Protein AF-A0A8H4A3T3-F1 (afdb_monomer)

pLDDT: mean 70.3, std 16.7, range [33.25, 95.62]

Foldseek 3Di:
DDDPCPVVVVVVVVVVVVVCPVVVVVVVVVVVVVVVVVVVVVPPDDQPLPQDADDPPDQKFAWAQWKWFADDPPDDDPDDDDDDDDDDDDPPCGDMDGRDDDIFGWLFEEEEDEDPPLCSVVRLCVSVSNIRTPDGHGHAPDPPPPVDDDDDDDPARDAAEDPDPPPDPCPLVCCVPPVQDDPRNNHGYYYYDHCCVNNVVRGPYYHYGDRD

Radius of gyration: 27.48 Å; Cα contacts (8 Å, |Δi|>4): 262; chains: 1; bounding box: 91×46×62 Å

Organism: Gigaspora margarita (NCBI:txid4874)

Nearest PDB structures (foldseek):
  9c12-assembly1_A  TM=5.622E-01  e=1.775E-06  Homo sapiens
  8sqm-assembly1_A  TM=5.779E-01  e=2.195E-05  Saccharomyces cerevisiae
  8wi2-assembly1_A  TM=5.276E-01  e=5.413E-05  Homo sapiens
  2pzf-assembly3_B  TM=5.886E-01  e=1.519E-04  Homo sapiens
  4k8o-assembly1_A-2  TM=5.351E-01  e=2.321E-02  Rattus norvegicus

InterPro domains:
  IPR027417 P-loop containing nucleoside triphosphate hydrolase [G3DSA:3.40.50.300] (76-212)
  IPR027417 P-loop containing nucleoside triphosphate hydrolase [SSF52540] (8-212)
  IPR050173 ATP-binding cassette transporter C-like [PTHR24223] (8-164)

Sequence (212 aa):
MLLHLPHLHYFNNLHHALDEMPSMLVYVIQDHVAISRIEKFLKEPEIDRKCSIQNFNDPYIGFKSATFQWQDGEDSIDNSSVSIDLTMQTPLNKFTLKNLNVYFLVNELSIICGPTGSGKTSSLVALLGEMECLDGHVFLPRMTTEPSNKLGVAPSDVANVAQTAVDSHTPKHIYEQYLVEDLMKDRTRALVTHHVGLCLRGAANVVVMKDG

Solvent-accessible surface area (backbone atoms only — not comparable to full-atom values): 13030 Å² total; per-residue (Å²): 144,89,86,78,58,68,66,57,51,53,48,52,52,50,49,52,51,59,67,44,47,65,57,50,52,52,50,52,54,52,50,50,55,52,49,53,51,50,52,53,60,69,66,48,81,74,83,76,83,69,49,48,86,62,68,102,78,60,74,48,35,40,31,46,54,21,22,34,31,63,72,76,78,88,80,78,83,77,92,79,78,92,76,91,75,97,64,90,85,72,76,83,82,69,68,53,38,56,62,39,71,45,80,33,53,63,42,30,37,23,36,41,36,61,62,92,86,16,40,67,68,56,56,51,37,42,73,74,62,73,31,46,65,81,42,54,38,35,34,64,76,68,84,74,82,69,92,70,91,72,77,100,62,88,78,57,60,61,71,46,71,42,78,61,89,62,94,53,99,60,50,65,61,50,44,48,64,55,65,62,29,89,86,39,54,69,23,20,31,44,37,42,46,91,64,51,83,75,53,55,83,72,38,81,43,78,46,76,41,71,73,64

Structure (mmCIF, N/CA/C/O backbone):
data_AF-A0A8H4A3T3-F1
#
_entry.id   AF-A0A8H4A3T3-F1
#
loop_
_atom_site.group_PDB
_atom_site.id
_atom_site.type_symbol
_atom_site.label_atom_id
_atom_site.label_alt_id
_atom_site.label_comp_id
_atom_site.label_asym_id
_atom_site.label_entity_id
_atom_site.label_seq_id
_atom_site.pdbx_PDB_ins_code
_atom_site.Cartn_x
_atom_site.Cartn_y
_atom_site.Cartn_z
_atom_site.occupancy
_atom_site.B_iso_or_equiv
_atom_site.auth_seq_id
_atom_site.auth_comp_id
_atom_site.auth_asym_id
_atom_site.auth_atom_id
_atom_site.pdbx_PDB_model_num
ATOM 1 N N . MET A 1 1 ? 76.000 14.643 -14.805 1.00 47.91 1 MET A N 1
ATOM 2 C CA . MET A 1 1 ? 75.016 13.580 -15.102 1.00 47.91 1 MET A CA 1
ATOM 3 C C . MET A 1 1 ? 73.789 13.822 -14.226 1.00 47.91 1 MET A C 1
ATOM 5 O O . MET A 1 1 ? 73.765 13.254 -13.154 1.00 47.91 1 MET A O 1
ATOM 9 N N . LEU A 1 2 ? 72.879 14.743 -14.598 1.00 50.81 2 LEU A N 1
ATOM 10 C CA . LEU A 1 2 ? 71.535 14.954 -13.995 1.00 50.81 2 LEU A CA 1
ATOM 11 C C . LEU A 1 2 ? 70.888 16.255 -14.539 1.00 50.81 2 LEU A C 1
ATOM 13 O O . LEU A 1 2 ? 70.671 17.195 -13.790 1.00 50.81 2 LEU A O 1
ATOM 17 N N . LEU A 1 3 ? 70.626 16.374 -15.850 1.00 52.88 3 LEU A N 1
ATOM 18 C CA . LEU A 1 3 ? 69.955 17.578 -16.396 1.00 52.88 3 LEU A CA 1
ATOM 19 C C . LEU A 1 3 ? 69.022 17.318 -17.603 1.00 52.88 3 LEU A C 1
ATOM 21 O O . LEU A 1 3 ? 68.709 18.245 -18.342 1.00 52.88 3 LEU A O 1
ATOM 25 N N . HIS A 1 4 ? 68.549 16.083 -17.829 1.00 57.22 4 HIS A N 1
ATOM 26 C CA . HIS A 1 4 ? 67.753 15.779 -19.037 1.00 57.22 4 HIS A CA 1
ATOM 27 C C . HIS A 1 4 ? 66.491 14.924 -18.837 1.00 57.22 4 HIS A C 1
ATOM 29 O O . HIS A 1 4 ? 66.005 14.312 -19.780 1.00 57.22 4 HIS A O 1
ATOM 35 N N . LEU A 1 5 ? 65.929 14.890 -17.626 1.00 66.44 5 LEU A N 1
ATOM 36 C CA . LEU A 1 5 ? 64.704 14.131 -17.335 1.0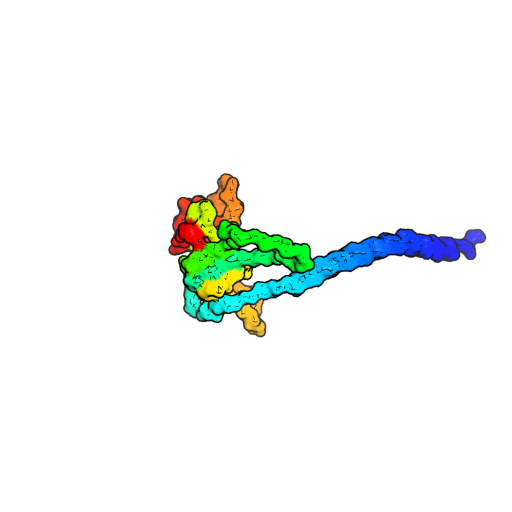0 66.44 5 LEU A CA 1
ATOM 37 C C . LEU A 1 5 ? 63.385 14.922 -17.176 1.00 66.44 5 LEU A C 1
ATOM 39 O O . LEU A 1 5 ? 62.356 14.253 -17.098 1.00 66.44 5 LEU A O 1
ATOM 43 N N . PRO A 1 6 ? 63.311 16.275 -17.166 1.00 69.44 6 PRO A N 1
ATOM 44 C CA . PRO A 1 6 ? 62.003 16.927 -17.073 1.00 69.44 6 PRO A CA 1
ATOM 45 C C . PRO A 1 6 ? 61.185 16.706 -18.353 1.00 69.44 6 PRO A C 1
ATOM 47 O O . PRO A 1 6 ? 60.000 16.409 -18.275 1.00 69.44 6 PRO A O 1
ATOM 50 N N . HIS A 1 7 ? 61.820 16.746 -19.530 1.00 74.06 7 HIS A N 1
ATOM 51 C CA . HIS A 1 7 ? 61.136 16.537 -20.812 1.00 74.06 7 HIS A CA 1
ATOM 52 C C . HIS A 1 7 ? 60.546 15.129 -20.955 1.00 74.06 7 HIS A C 1
ATOM 54 O O . HIS A 1 7 ? 59.437 14.993 -21.462 1.00 74.06 7 HIS A O 1
ATOM 60 N N . LEU A 1 8 ? 61.238 14.099 -20.453 1.00 75.88 8 LEU A N 1
ATOM 61 C CA . LEU A 1 8 ? 60.720 12.729 -20.444 1.00 75.88 8 LEU A CA 1
ATOM 62 C C . LEU A 1 8 ? 59.508 12.594 -19.509 1.00 75.88 8 LEU A C 1
ATOM 64 O O . LEU A 1 8 ? 58.549 11.915 -19.849 1.00 75.88 8 LEU A O 1
ATOM 68 N N . HIS A 1 9 ? 59.517 13.282 -18.364 1.00 80.75 9 HIS A N 1
ATOM 69 C CA . HIS A 1 9 ? 58.391 13.290 -17.431 1.00 80.75 9 HIS A CA 1
ATOM 70 C C . HIS A 1 9 ? 57.154 14.002 -18.009 1.00 80.75 9 HIS A C 1
ATOM 72 O O . HIS A 1 9 ? 56.056 13.460 -17.942 1.00 80.75 9 HIS A O 1
ATOM 78 N N . TYR A 1 10 ? 57.319 15.167 -18.651 1.00 83.69 10 TYR A N 1
ATOM 79 C CA . TYR A 1 10 ? 56.216 15.843 -19.353 1.00 83.69 10 TYR A CA 1
ATOM 80 C C . TYR A 1 10 ? 55.671 15.011 -20.517 1.00 83.69 10 TYR A C 1
ATOM 82 O O . TYR A 1 10 ? 54.460 14.954 -20.711 1.00 83.69 10 TYR A O 1
ATOM 90 N N . PHE A 1 11 ? 56.553 14.342 -21.264 1.00 84.62 11 PHE A N 1
ATOM 91 C CA . PHE A 1 11 ? 56.147 13.443 -22.339 1.00 84.62 11 PHE A CA 1
ATOM 92 C C . PHE A 1 11 ? 55.351 12.250 -21.805 1.00 84.62 11 PHE A C 1
ATOM 94 O O . PHE A 1 11 ? 54.313 11.918 -22.362 1.00 84.62 11 PHE A O 1
ATOM 101 N N . ASN A 1 12 ? 55.775 11.659 -20.688 1.00 83.38 12 ASN A N 1
ATOM 102 C CA . ASN A 1 12 ? 55.062 10.545 -20.070 1.00 83.38 12 ASN A CA 1
ATOM 103 C C . ASN A 1 12 ? 53.710 10.972 -19.469 1.00 83.38 12 ASN A C 1
ATOM 105 O O . ASN A 1 12 ? 52.752 10.211 -19.522 1.00 83.38 12 ASN A O 1
ATOM 109 N N . ASN A 1 13 ? 53.597 12.207 -18.966 1.00 84.19 13 ASN A N 1
ATOM 110 C CA . ASN A 1 13 ? 52.321 12.770 -18.507 1.00 84.19 13 ASN A CA 1
ATOM 111 C C . ASN A 1 13 ? 51.371 13.068 -19.675 1.00 84.19 13 ASN A C 1
ATOM 113 O O . ASN A 1 13 ? 50.170 12.844 -19.553 1.00 84.19 13 ASN A O 1
ATOM 117 N N . LEU A 1 14 ? 51.891 13.539 -20.815 1.00 86.31 14 LEU A N 1
ATOM 118 C CA . LEU A 1 14 ? 51.100 13.687 -22.039 1.00 86.31 14 LEU A CA 1
ATOM 119 C C . LEU A 1 14 ? 50.678 12.328 -22.599 1.00 86.31 14 LEU A C 1
ATOM 121 O O . LEU A 1 14 ? 49.534 12.185 -23.005 1.00 86.31 14 LEU A O 1
ATOM 125 N N . HIS A 1 15 ? 51.561 11.330 -22.576 1.00 86.62 15 HIS A N 1
ATOM 126 C CA . HIS A 1 15 ? 51.233 9.963 -22.977 1.00 86.62 15 HIS A CA 1
ATOM 127 C C . HIS A 1 15 ? 50.124 9.383 -22.096 1.00 86.62 15 HIS A C 1
ATOM 129 O O . HIS A 1 15 ? 49.136 8.883 -22.612 1.00 86.62 15 HIS A O 1
ATOM 135 N N . HIS A 1 16 ? 50.227 9.544 -20.776 1.00 86.00 16 HIS A N 1
ATOM 136 C CA . HIS A 1 16 ? 49.179 9.136 -19.844 1.00 86.00 16 HIS A CA 1
ATOM 137 C C . HIS A 1 16 ? 47.867 9.896 -20.083 1.00 86.00 16 HIS A C 1
ATOM 139 O O . HIS A 1 16 ? 46.791 9.312 -20.019 1.00 86.00 16 HIS A O 1
ATOM 145 N N . ALA A 1 17 ? 47.923 11.201 -20.362 1.00 83.44 17 ALA A N 1
ATOM 146 C CA . ALA A 1 17 ? 46.725 11.965 -20.698 1.00 83.44 17 ALA A CA 1
ATOM 147 C C . ALA A 1 17 ? 46.076 11.450 -21.992 1.00 83.44 17 ALA A C 1
ATOM 149 O O . ALA A 1 17 ? 44.856 11.347 -22.046 1.00 83.44 17 ALA A O 1
ATOM 150 N N . LEU A 1 18 ? 46.879 11.093 -23.000 1.00 87.31 18 LEU A N 1
ATOM 151 C CA . LEU A 1 18 ? 46.420 10.533 -24.273 1.00 87.31 18 LEU A CA 1
ATOM 152 C C . LEU A 1 18 ? 45.855 9.114 -24.127 1.00 87.31 18 LEU A C 1
ATOM 154 O O . LEU A 1 18 ? 44.860 8.812 -24.780 1.00 87.31 18 LEU A O 1
ATOM 158 N N . ASP A 1 19 ? 46.425 8.286 -23.252 1.00 88.81 19 ASP A N 1
ATOM 159 C CA . ASP A 1 19 ? 45.919 6.940 -22.949 1.00 88.81 19 ASP A CA 1
ATOM 160 C C . ASP A 1 19 ? 44.580 6.977 -22.193 1.00 88.81 19 ASP A C 1
ATOM 162 O O . ASP A 1 19 ? 43.734 6.104 -22.383 1.00 88.81 19 ASP A O 1
ATOM 166 N N . GLU A 1 20 ? 44.352 8.011 -21.378 1.00 87.62 20 GLU A N 1
ATOM 167 C CA . GLU A 1 20 ? 43.095 8.222 -20.648 1.00 87.62 20 GLU A CA 1
ATOM 168 C C . GLU A 1 20 ? 42.020 8.947 -21.480 1.00 87.62 20 GLU A C 1
ATOM 170 O O . GLU A 1 20 ? 40.840 8.926 -21.135 1.00 87.62 20 GLU A O 1
ATOM 175 N N . MET A 1 21 ? 42.358 9.581 -22.609 1.00 89.69 21 MET A N 1
ATOM 176 C CA . MET A 1 21 ? 41.332 10.254 -23.425 1.00 89.69 21 MET A CA 1
ATOM 177 C C . MET A 1 21 ? 40.256 9.293 -23.967 1.00 89.69 21 MET A C 1
ATOM 179 O O . MET A 1 21 ? 39.071 9.637 -23.905 1.00 89.69 21 MET A O 1
ATOM 183 N N . PRO A 1 22 ? 40.598 8.090 -24.475 1.00 91.75 22 PRO A N 1
ATOM 184 C CA . PRO A 1 22 ? 39.599 7.107 -24.881 1.00 91.75 22 PRO A CA 1
ATOM 185 C C . PRO A 1 22 ? 38.697 6.657 -23.728 1.00 91.75 22 PRO A C 1
ATOM 187 O O . PRO A 1 22 ? 37.500 6.469 -23.944 1.00 91.75 22 PRO A O 1
ATOM 190 N N . SER A 1 23 ? 39.240 6.515 -22.511 1.00 89.31 23 SER A N 1
ATOM 191 C CA . SER A 1 23 ? 38.460 6.112 -21.333 1.00 89.31 23 SER A CA 1
ATOM 192 C C . SER A 1 23 ? 37.438 7.197 -20.969 1.00 89.31 23 SER A C 1
ATOM 194 O O . SER A 1 23 ? 36.254 6.899 -20.805 1.00 89.31 23 SER A O 1
ATOM 196 N N . MET A 1 24 ? 37.849 8.471 -20.981 1.00 91.69 24 MET A N 1
ATOM 197 C CA . MET A 1 24 ? 36.956 9.618 -20.778 1.00 91.69 24 MET A CA 1
ATOM 198 C C . MET A 1 24 ? 35.836 9.687 -21.818 1.00 91.69 24 MET A C 1
ATOM 200 O O . MET A 1 24 ? 34.693 9.962 -21.461 1.00 91.69 24 MET A O 1
ATOM 204 N N . LEU A 1 25 ? 36.127 9.409 -23.092 1.00 92.31 25 LEU A N 1
ATOM 205 C CA . LEU A 1 25 ? 35.104 9.417 -24.142 1.00 92.31 25 LEU A CA 1
ATOM 206 C C . LEU A 1 25 ? 34.016 8.364 -23.886 1.00 92.31 25 LEU A C 1
ATOM 208 O O . LEU A 1 25 ? 32.831 8.641 -24.074 1.00 92.31 25 LEU A O 1
ATOM 212 N N . VAL A 1 26 ? 34.405 7.171 -23.429 1.00 93.62 26 VAL A N 1
ATOM 213 C CA . VAL A 1 26 ? 33.454 6.114 -23.059 1.00 93.62 26 VAL A CA 1
ATOM 214 C C . VAL A 1 26 ? 32.596 6.551 -21.874 1.00 93.62 26 VAL A C 1
ATOM 216 O O . VAL A 1 26 ? 31.378 6.376 -21.927 1.00 93.62 26 VAL A O 1
ATOM 219 N N . TYR A 1 27 ? 33.194 7.167 -20.850 1.00 93.75 27 TYR A N 1
ATOM 220 C CA . TYR A 1 27 ? 32.442 7.693 -19.708 1.00 93.75 27 TYR A CA 1
ATOM 221 C C . TYR A 1 27 ? 31.443 8.773 -20.124 1.00 93.75 27 TYR A C 1
ATOM 223 O O . TYR A 1 27 ? 30.291 8.707 -19.721 1.00 93.75 27 TYR A O 1
ATOM 231 N N . VAL A 1 28 ? 31.815 9.690 -21.022 1.00 95.62 28 VAL A N 1
ATOM 232 C CA . VAL A 1 28 ? 30.890 10.717 -21.533 1.00 95.62 28 VAL A CA 1
ATOM 233 C C . VAL A 1 28 ? 29.694 10.097 -22.264 1.00 95.62 28 VAL A C 1
ATOM 235 O O . VAL A 1 28 ? 28.564 10.549 -22.087 1.00 95.62 28 VAL A O 1
ATOM 238 N N . ILE A 1 29 ? 29.906 9.048 -23.065 1.00 94.50 29 ILE A N 1
ATOM 239 C CA . ILE A 1 29 ? 28.809 8.342 -23.747 1.00 94.50 29 ILE A CA 1
ATOM 240 C C . ILE A 1 29 ? 27.903 7.636 -22.728 1.00 94.50 29 ILE A C 1
ATOM 242 O O . ILE A 1 29 ? 26.678 7.692 -22.849 1.00 94.50 29 ILE A O 1
ATOM 246 N N . GLN A 1 30 ? 28.487 6.977 -21.725 1.00 92.44 30 GLN A N 1
ATOM 247 C CA . GLN A 1 30 ? 27.730 6.294 -20.673 1.00 92.44 30 GLN A CA 1
ATOM 248 C C . GLN A 1 30 ? 26.915 7.277 -19.829 1.00 92.44 30 GLN A C 1
ATOM 250 O O . GLN A 1 30 ? 25.722 7.050 -19.617 1.00 92.44 30 GLN A O 1
ATOM 255 N N . ASP A 1 31 ? 27.523 8.390 -19.426 1.00 95.38 31 ASP A N 1
ATOM 256 C CA . ASP A 1 31 ? 26.875 9.453 -18.663 1.00 95.38 31 ASP A CA 1
ATOM 257 C C . ASP A 1 31 ? 25.755 10.101 -19.472 1.00 95.38 31 ASP A C 1
ATOM 259 O O . ASP A 1 31 ? 24.669 10.325 -18.944 1.00 95.38 31 ASP A O 1
ATOM 263 N N . HIS A 1 32 ? 25.958 10.321 -20.774 1.00 95.38 32 HIS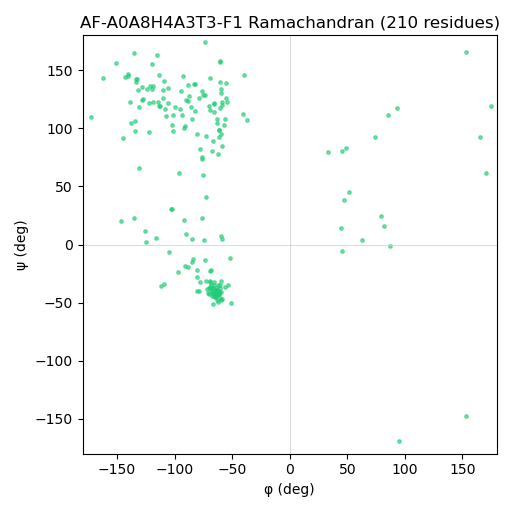 A N 1
ATOM 264 C CA . HIS A 1 32 ? 24.904 10.821 -21.652 1.00 95.38 32 HIS A CA 1
ATOM 265 C C . HIS A 1 32 ? 23.686 9.885 -21.658 1.00 95.38 32 HIS A C 1
ATOM 267 O O . HIS A 1 32 ? 22.557 10.340 -21.485 1.00 95.38 32 HIS A O 1
ATOM 273 N N . VAL A 1 33 ? 23.891 8.570 -21.801 1.00 94.31 33 VAL A N 1
ATOM 274 C CA . VAL A 1 33 ? 22.793 7.586 -21.763 1.00 94.31 33 VAL A CA 1
ATOM 275 C C . VAL A 1 33 ? 22.118 7.551 -20.389 1.00 94.31 33 VAL A C 1
ATOM 277 O O . VAL A 1 33 ? 20.893 7.432 -20.313 1.00 94.31 33 VAL A O 1
ATOM 280 N N . ALA A 1 34 ? 22.885 7.663 -19.303 1.00 94.38 34 ALA A N 1
ATOM 281 C CA . ALA A 1 34 ? 22.343 7.711 -17.949 1.00 94.38 34 ALA A CA 1
ATOM 282 C C . ALA A 1 34 ? 21.484 8.967 -17.727 1.00 94.38 34 ALA A C 1
ATOM 284 O O . ALA A 1 34 ? 20.359 8.858 -17.236 1.00 94.38 34 ALA A O 1
ATOM 285 N N . ILE A 1 35 ? 21.961 10.135 -18.164 1.00 95.00 35 ILE A N 1
ATOM 286 C CA . ILE A 1 35 ? 21.225 11.403 -18.090 1.00 95.00 35 ILE A CA 1
ATOM 287 C C . ILE A 1 35 ? 19.946 11.330 -18.927 1.00 95.00 35 ILE A C 1
ATOM 289 O O . ILE A 1 35 ? 18.896 11.722 -18.430 1.00 95.00 35 ILE A O 1
ATOM 293 N N . SER A 1 36 ? 19.980 10.755 -20.135 1.00 92.69 36 SER A N 1
ATOM 294 C CA . SER A 1 36 ? 18.766 10.572 -20.947 1.00 92.69 36 SER A CA 1
ATOM 295 C C . SER A 1 36 ? 17.716 9.690 -20.261 1.00 92.69 36 SER A C 1
ATOM 297 O O . SER A 1 36 ? 16.519 9.927 -20.405 1.00 92.69 36 SER A O 1
ATOM 299 N N . ARG A 1 37 ? 18.134 8.674 -19.494 1.00 91.62 37 ARG A N 1
ATOM 300 C CA . ARG A 1 37 ? 17.203 7.833 -18.718 1.00 91.62 37 ARG A CA 1
ATOM 301 C C . ARG A 1 37 ? 16.587 8.597 -17.551 1.00 91.62 37 ARG A C 1
ATOM 303 O O . ARG A 1 37 ? 15.388 8.480 -17.328 1.00 91.62 37 ARG A O 1
ATOM 310 N N . ILE A 1 38 ? 17.392 9.384 -16.838 1.00 91.00 38 ILE A N 1
ATOM 311 C CA . ILE A 1 38 ? 16.915 10.234 -15.740 1.00 91.00 38 ILE A CA 1
ATOM 312 C C . ILE A 1 38 ? 15.969 11.312 -16.278 1.00 91.00 38 ILE A C 1
ATOM 314 O O . ILE A 1 38 ? 14.929 11.557 -15.682 1.00 91.00 38 ILE A O 1
ATOM 318 N N . GLU A 1 39 ? 16.285 11.918 -17.423 1.00 92.38 39 GLU A N 1
ATOM 319 C CA . GLU A 1 39 ? 15.417 12.884 -18.095 1.00 92.38 39 GLU A CA 1
ATOM 320 C C . GLU A 1 39 ? 14.082 12.250 -18.496 1.00 92.38 39 GLU A C 1
ATOM 322 O O . GLU A 1 39 ? 13.038 12.864 -18.295 1.00 92.38 39 GLU A O 1
ATOM 327 N N . LYS A 1 40 ? 14.099 11.019 -19.024 1.00 88.12 40 LYS A N 1
ATOM 328 C CA . LYS A 1 40 ? 12.871 10.274 -19.323 1.00 88.12 40 LYS A CA 1
ATOM 329 C C . LYS A 1 40 ? 12.032 10.066 -18.059 1.00 88.12 40 LYS A C 1
ATOM 331 O O . LYS A 1 40 ? 10.853 10.386 -18.090 1.00 88.12 40 LYS A O 1
ATOM 336 N N . PHE A 1 41 ? 12.648 9.619 -16.965 1.00 82.38 41 PHE A N 1
ATOM 337 C CA . PHE A 1 41 ? 11.972 9.410 -15.680 1.00 82.38 41 PHE A CA 1
ATOM 338 C C . PHE A 1 41 ? 11.409 10.712 -15.089 1.00 82.38 41 PHE A C 1
ATOM 340 O O . PHE A 1 41 ? 10.288 10.743 -14.609 1.00 82.38 41 PHE A O 1
ATOM 347 N N . LEU A 1 42 ? 12.152 11.820 -15.166 1.00 84.81 42 LEU A N 1
ATOM 348 C CA . LEU A 1 42 ? 11.687 13.131 -14.691 1.00 84.81 42 LEU A CA 1
ATOM 349 C C . LEU A 1 42 ? 10.566 13.727 -15.554 1.00 84.81 42 LEU A C 1
ATOM 351 O O . LEU A 1 42 ? 9.844 14.602 -15.086 1.00 84.81 42 LEU A O 1
ATOM 355 N N . LYS A 1 43 ? 10.451 13.303 -16.818 1.00 81.25 43 LYS A N 1
ATOM 356 C CA . LYS A 1 43 ? 9.360 13.694 -17.723 1.00 81.25 43 LYS A CA 1
ATOM 357 C C . LYS A 1 43 ? 8.109 12.837 -17.553 1.00 81.25 43 LYS A C 1
ATOM 359 O O . LYS A 1 43 ? 7.079 13.206 -18.115 1.00 81.25 43 LYS A O 1
ATOM 364 N N . GLU A 1 44 ? 8.187 11.716 -16.836 1.00 76.00 44 GLU A N 1
ATOM 365 C CA . GLU A 1 44 ? 6.995 10.941 -16.500 1.00 76.00 44 GLU A CA 1
ATOM 366 C C . GLU A 1 44 ? 6.044 11.820 -15.673 1.00 76.00 44 GLU A C 1
ATOM 368 O O . GLU A 1 44 ? 6.497 12.628 -14.854 1.00 76.00 44 GLU A O 1
ATOM 373 N N . PRO A 1 45 ? 4.725 11.733 -15.918 1.00 63.12 45 PRO A N 1
ATOM 374 C CA . PRO A 1 45 ? 3.761 12.555 -15.208 1.00 63.12 45 PRO A CA 1
ATOM 375 C C . PRO A 1 45 ? 3.868 12.296 -13.702 1.00 63.12 45 PRO A C 1
ATOM 377 O O . PRO A 1 45 ? 3.703 11.168 -13.238 1.00 63.12 45 PRO A O 1
ATOM 380 N N . GLU A 1 46 ? 4.130 13.347 -12.920 1.00 61.06 46 GLU A N 1
ATOM 381 C CA . GLU A 1 46 ? 4.065 13.243 -11.465 1.00 61.06 46 GLU A CA 1
ATOM 382 C C . GLU A 1 46 ? 2.648 12.820 -11.062 1.00 61.06 46 GLU A C 1
ATOM 384 O O . GLU A 1 46 ? 1.661 13.406 -11.510 1.00 61.06 46 GLU A O 1
ATOM 389 N N . ILE A 1 47 ? 2.552 11.798 -10.208 1.00 57.62 47 ILE A N 1
ATOM 390 C CA . ILE A 1 47 ? 1.278 11.285 -9.700 1.00 57.62 47 ILE A CA 1
ATOM 391 C C . ILE A 1 47 ? 0.530 12.441 -9.035 1.00 57.62 47 ILE A C 1
ATOM 393 O O . ILE A 1 47 ? 0.892 12.899 -7.944 1.00 57.62 47 ILE A O 1
ATOM 397 N N . ASP A 1 48 ? -0.525 12.908 -9.694 1.00 52.56 48 ASP A N 1
ATOM 398 C CA . ASP A 1 48 ? -1.365 13.976 -9.188 1.00 52.56 48 ASP A CA 1
ATOM 399 C C . ASP A 1 48 ? -2.190 13.387 -8.036 1.00 52.56 48 ASP A C 1
ATOM 401 O O . ASP A 1 48 ? -3.234 12.764 -8.222 1.00 52.56 48 ASP A O 1
ATOM 405 N N . ARG A 1 49 ? -1.686 13.520 -6.803 1.00 55.28 49 ARG A N 1
ATOM 406 C CA . ARG A 1 49 ? -2.303 12.986 -5.568 1.00 55.28 49 ARG A CA 1
ATOM 407 C C . ARG A 1 49 ? -3.554 13.785 -5.163 1.00 55.28 49 ARG A C 1
ATOM 409 O O . ARG A 1 49 ? -3.742 14.112 -3.991 1.00 55.28 49 ARG A O 1
ATOM 416 N N . LYS A 1 50 ? -4.374 14.157 -6.146 1.00 47.28 50 LYS A N 1
ATOM 417 C CA . LYS A 1 50 ? -5.512 15.076 -6.062 1.00 47.28 50 LYS A CA 1
ATOM 418 C C . LYS A 1 50 ? -6.810 14.424 -5.610 1.00 47.28 50 LYS A C 1
ATOM 420 O O . LYS A 1 50 ? -7.810 15.135 -5.544 1.00 47.28 50 LYS A O 1
ATOM 425 N N . CYS A 1 51 ? -6.822 13.139 -5.244 1.00 49.00 51 CYS A N 1
ATOM 426 C CA . CYS A 1 51 ? -7.970 12.563 -4.545 1.00 49.00 51 CYS A CA 1
ATOM 427 C C . CYS A 1 51 ? -8.091 13.170 -3.141 1.00 49.00 51 CYS A C 1
ATOM 429 O O . CYS A 1 51 ? -7.642 12.616 -2.147 1.00 49.00 51 CYS A O 1
ATOM 431 N N . SER A 1 52 ? -8.671 14.370 -3.130 1.00 50.62 52 SER A N 1
ATOM 432 C CA . SER A 1 52 ? -9.387 15.056 -2.069 1.00 50.62 52 SER A CA 1
ATOM 433 C C . SER A 1 52 ? -8.878 14.760 -0.667 1.00 50.62 52 SER A C 1
ATOM 435 O O . SER A 1 52 ? -9.507 14.027 0.089 1.00 50.62 52 SER A O 1
ATOM 437 N N . ILE A 1 53 ? -7.781 15.424 -0.310 1.00 53.84 53 ILE A N 1
ATOM 438 C CA . ILE A 1 53 ? -7.417 15.685 1.082 1.00 53.84 53 ILE A CA 1
ATOM 439 C C . ILE A 1 53 ? -8.552 16.538 1.664 1.00 53.84 53 ILE A C 1
ATOM 441 O O . ILE A 1 53 ? -8.562 17.759 1.506 1.00 53.84 53 ILE A O 1
ATOM 445 N N . GLN A 1 54 ? -9.557 15.913 2.270 1.00 55.62 54 GLN A N 1
ATOM 446 C CA . GLN A 1 54 ? -10.528 16.621 3.095 1.00 55.62 54 GLN A CA 1
ATOM 447 C C . GLN A 1 54 ? -10.579 16.014 4.495 1.00 55.62 54 GLN A C 1
ATOM 449 O O . GLN A 1 54 ? -10.670 14.803 4.667 1.00 55.62 54 GLN A O 1
ATOM 454 N N . ASN A 1 55 ? -10.554 16.944 5.452 1.00 48.91 55 ASN A N 1
ATOM 455 C CA . ASN A 1 55 ? -10.718 16.841 6.900 1.00 48.91 55 ASN A CA 1
ATOM 456 C C . ASN A 1 55 ? -9.541 16.255 7.693 1.00 48.91 55 ASN A C 1
ATOM 458 O O . ASN A 1 55 ? -9.489 15.081 8.030 1.00 48.91 55 ASN A O 1
ATOM 462 N N . PHE A 1 56 ? -8.681 17.170 8.152 1.00 52.50 56 PHE A N 1
ATOM 463 C CA . PHE A 1 56 ? -7.670 16.993 9.207 1.00 52.50 56 PHE A CA 1
ATOM 464 C C . PHE A 1 56 ? -8.231 16.577 10.587 1.00 52.50 56 PHE A C 1
ATOM 466 O O . PHE A 1 56 ? -7.497 16.594 11.568 1.00 52.50 56 PHE A O 1
ATOM 473 N N . ASN A 1 57 ? -9.526 16.262 10.696 1.00 54.53 57 ASN A N 1
ATOM 474 C CA . ASN A 1 57 ? -10.214 16.055 11.975 1.00 54.53 57 ASN A CA 1
ATOM 475 C C . ASN A 1 57 ? -10.918 14.699 12.094 1.00 54.53 57 ASN A C 1
ATOM 477 O O . ASN A 1 57 ? -11.572 14.441 13.104 1.00 54.53 57 ASN A O 1
ATOM 481 N N . ASP A 1 58 ? -10.800 13.843 11.081 1.00 60.06 58 ASP A N 1
ATOM 482 C CA . ASP A 1 58 ? -11.365 12.504 11.125 1.00 60.06 58 ASP A CA 1
ATOM 483 C C . ASP A 1 58 ? -10.343 11.530 11.747 1.00 60.06 58 ASP A C 1
ATOM 485 O O . ASP A 1 58 ? -9.225 11.415 11.245 1.00 60.06 58 ASP A O 1
ATOM 489 N N . PRO A 1 59 ? -10.684 10.805 12.834 1.00 71.12 59 PRO A N 1
ATOM 490 C CA . PRO A 1 59 ? -9.764 9.899 13.533 1.00 71.12 59 PRO A CA 1
ATOM 491 C C . PRO A 1 59 ? -9.553 8.567 12.786 1.00 71.12 59 PRO A C 1
ATOM 493 O O . PRO A 1 59 ? -9.223 7.547 13.397 1.00 71.12 59 PRO A O 1
ATOM 496 N N . TYR A 1 60 ? -9.794 8.548 11.474 1.00 74.25 60 TYR A N 1
ATOM 497 C CA . TYR A 1 60 ? -9.723 7.363 10.632 1.00 74.25 60 TYR A CA 1
ATOM 498 C C . TYR A 1 60 ? -8.946 7.636 9.341 1.00 74.25 60 TYR A C 1
ATOM 500 O 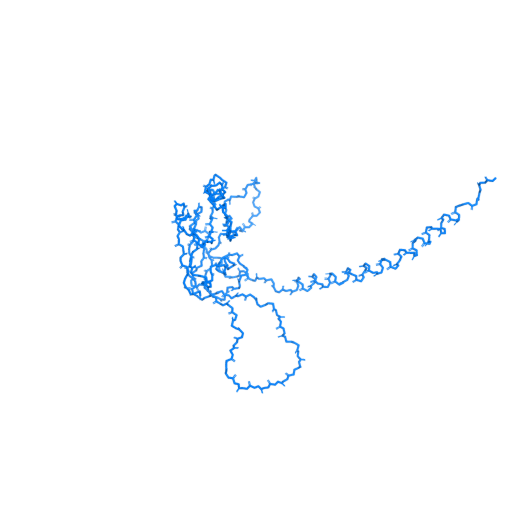O . TYR A 1 60 ? -9.059 8.693 8.728 1.00 74.25 60 TYR A O 1
ATOM 508 N N . ILE A 1 61 ? -8.170 6.640 8.919 1.00 80.44 61 ILE A N 1
ATOM 509 C CA . ILE A 1 61 ? -7.394 6.631 7.676 1.00 80.44 61 ILE A CA 1
ATOM 510 C C . ILE A 1 61 ? -8.050 5.635 6.717 1.00 80.44 61 ILE A C 1
ATOM 512 O O . ILE A 1 61 ? -8.472 4.570 7.153 1.00 80.44 61 ILE A O 1
ATOM 516 N N . GLY A 1 62 ? -8.140 5.916 5.421 1.00 81.69 62 GLY A N 1
ATOM 517 C CA . GLY A 1 62 ? -8.644 4.947 4.449 1.00 81.69 62 GLY A CA 1
ATOM 518 C C . GLY A 1 62 ? -9.280 5.575 3.219 1.00 81.69 62 GLY A C 1
ATOM 519 O O . GLY A 1 62 ? -8.862 6.635 2.768 1.00 81.69 62 GLY A O 1
ATOM 520 N N . PHE A 1 63 ? -10.287 4.916 2.656 1.00 85.56 63 PHE A N 1
ATOM 521 C CA . PHE A 1 63 ? -10.971 5.357 1.441 1.00 85.56 63 PHE A CA 1
ATOM 522 C C . PHE A 1 63 ? -12.477 5.119 1.544 1.00 85.56 63 PHE A C 1
ATOM 524 O O . PHE A 1 63 ? -12.915 4.122 2.119 1.00 85.56 63 PHE A O 1
ATOM 531 N N . LYS A 1 64 ? -13.267 6.025 0.960 1.00 85.12 64 LYS A N 1
ATOM 532 C CA . LYS A 1 64 ? -14.728 5.930 0.846 1.00 85.12 64 LYS A CA 1
ATOM 533 C C . LYS A 1 64 ? -15.132 5.998 -0.619 1.00 85.12 64 LYS A C 1
ATOM 535 O O . LYS A 1 64 ? -14.841 6.987 -1.293 1.00 85.12 64 LYS A O 1
ATOM 540 N N . SER A 1 65 ? -15.826 4.955 -1.067 1.00 85.19 65 SER A N 1
ATOM 541 C CA . SER A 1 65 ? -16.284 4.761 -2.444 1.00 85.19 65 SER A CA 1
ATOM 542 C C . SER A 1 65 ? -15.190 5.034 -3.476 1.00 85.19 65 SER A C 1
ATOM 544 O O . SER A 1 65 ? -15.458 5.615 -4.522 1.00 85.19 65 SER A O 1
ATOM 546 N N . ALA A 1 66 ? -13.952 4.636 -3.165 1.00 84.00 66 ALA A N 1
ATOM 547 C CA . ALA A 1 66 ? -12.806 4.943 -4.004 1.00 84.00 66 ALA A CA 1
ATOM 548 C C . ALA A 1 66 ? -12.588 3.878 -5.079 1.00 84.00 66 ALA A C 1
ATOM 550 O O . ALA A 1 66 ? -12.674 2.677 -4.812 1.00 84.00 66 ALA A O 1
ATOM 551 N N . THR A 1 67 ? -12.299 4.329 -6.293 1.00 86.50 67 THR A N 1
ATOM 552 C CA . THR A 1 67 ? -11.937 3.482 -7.425 1.00 86.50 67 THR A CA 1
ATOM 553 C C . THR A 1 67 ? -10.484 3.746 -7.778 1.00 86.50 67 THR A C 1
ATOM 555 O O . THR A 1 67 ? -10.127 4.869 -8.130 1.00 86.50 67 THR A O 1
ATOM 558 N N . PHE A 1 68 ? -9.655 2.709 -7.688 1.00 85.75 68 PHE A N 1
ATOM 559 C CA . PHE A 1 68 ? -8.229 2.789 -7.969 1.00 85.75 68 PHE A CA 1
ATOM 560 C C . PHE A 1 68 ? -7.863 1.972 -9.193 1.00 85.75 68 PHE A C 1
ATOM 562 O O . PHE A 1 68 ? -8.395 0.886 -9.430 1.00 85.75 68 PHE A O 1
ATOM 569 N N . GLN A 1 69 ? -6.891 2.465 -9.935 1.00 86.25 69 GLN A N 1
ATOM 570 C CA . GLN A 1 69 ? -6.333 1.814 -11.099 1.00 86.25 69 GLN A CA 1
ATOM 571 C C . GLN A 1 69 ? -4.809 1.880 -10.993 1.00 86.25 69 GLN A C 1
ATOM 573 O O . GLN A 1 69 ? -4.251 2.876 -10.537 1.00 86.25 69 GLN A O 1
ATOM 578 N N . TRP A 1 70 ? -4.116 0.800 -11.360 1.00 83.19 70 TRP A N 1
ATOM 579 C CA . TRP A 1 70 ? -2.655 0.862 -11.491 1.00 83.19 70 TRP A CA 1
ATOM 580 C C . TRP A 1 70 ? -2.271 1.902 -12.548 1.00 83.19 70 TRP A C 1
ATOM 582 O O . TRP A 1 70 ? -3.098 2.248 -13.377 1.00 83.19 70 TRP A O 1
ATOM 592 N N . GLN A 1 71 ? -1.064 2.448 -12.546 1.00 68.12 71 GLN A N 1
ATOM 593 C CA . GLN A 1 71 ? -0.621 3.225 -13.706 1.00 68.12 71 GLN A CA 1
ATOM 594 C C . GLN A 1 71 ? -0.094 2.250 -14.755 1.00 68.12 71 GLN A C 1
A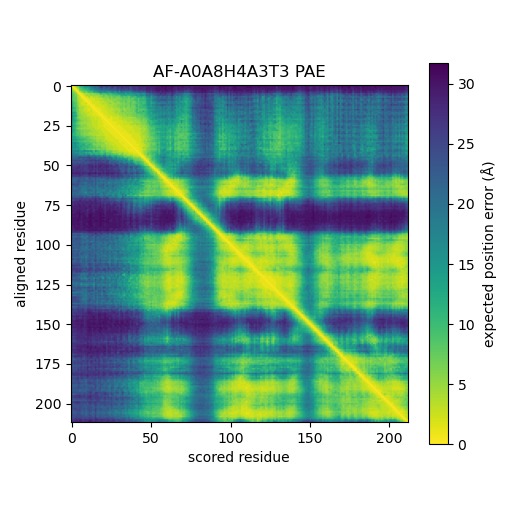TOM 596 O O . GLN A 1 71 ? 0.549 1.260 -14.407 1.00 68.12 71 GLN A O 1
ATOM 601 N N . ASP A 1 72 ? -0.424 2.487 -16.022 1.00 68.12 72 ASP A N 1
ATOM 602 C CA . ASP A 1 72 ? 0.279 1.781 -17.086 1.00 68.12 72 ASP A CA 1
ATOM 603 C C . ASP A 1 72 ? 1.605 2.514 -17.248 1.00 68.12 72 ASP A C 1
ATOM 605 O O . ASP A 1 72 ? 1.612 3.728 -17.450 1.00 68.12 72 ASP A O 1
ATOM 609 N N . GLY A 1 73 ? 2.724 1.794 -17.170 1.00 54.81 73 GLY A N 1
ATOM 610 C CA . GLY A 1 73 ? 3.876 2.247 -17.934 1.00 54.81 73 GLY A CA 1
ATOM 611 C C . GLY A 1 73 ? 3.411 2.264 -19.384 1.00 54.81 73 GLY A C 1
ATOM 612 O O . GLY A 1 73 ? 2.906 1.246 -19.853 1.00 54.81 73 GLY A O 1
ATOM 613 N N . GLU A 1 74 ? 3.452 3.420 -20.041 1.00 50.66 74 GLU A N 1
ATOM 614 C CA . GLU A 1 74 ? 3.058 3.570 -21.441 1.00 50.66 74 GLU A CA 1
ATOM 615 C C . GLU A 1 74 ? 3.907 2.648 -22.333 1.00 50.66 74 GLU A C 1
ATOM 617 O O . GLU A 1 74 ? 4.912 3.059 -22.909 1.00 50.66 74 GLU A O 1
ATOM 622 N N . ASP A 1 75 ? 3.503 1.390 -22.471 1.00 48.66 75 ASP A N 1
ATOM 623 C CA . ASP A 1 75 ? 3.973 0.524 -23.533 1.00 48.66 75 ASP A CA 1
ATOM 624 C C . ASP A 1 75 ? 3.005 0.685 -24.711 1.00 48.66 75 ASP A C 1
ATOM 626 O O . ASP A 1 75 ? 1.922 0.102 -24.760 1.00 48.66 75 ASP A O 1
ATOM 630 N N . SER A 1 76 ? 3.481 1.475 -25.680 1.00 45.00 76 SER A N 1
ATOM 631 C CA . SER A 1 76 ? 3.066 1.606 -27.085 1.00 45.00 76 SER A CA 1
ATOM 632 C C . SER A 1 76 ? 1.911 2.554 -27.435 1.00 45.00 76 SER A C 1
ATOM 634 O O . SER A 1 76 ? 0.753 2.223 -27.228 1.00 45.00 76 SER A O 1
ATOM 636 N N . ILE A 1 77 ? 2.244 3.659 -28.130 1.00 48.25 77 ILE A N 1
ATOM 637 C CA . ILE A 1 77 ? 1.819 3.904 -29.526 1.00 48.25 77 ILE A CA 1
ATOM 638 C C . ILE A 1 77 ? 2.956 4.637 -30.268 1.00 48.25 77 ILE A C 1
ATOM 640 O O . ILE A 1 77 ? 3.005 5.866 -30.317 1.00 48.25 77 ILE A O 1
ATOM 644 N N . ASP A 1 78 ? 3.849 3.874 -30.904 1.00 37.81 78 ASP A N 1
ATOM 645 C CA . ASP A 1 78 ? 4.524 4.356 -32.108 1.00 37.81 78 ASP A CA 1
ATOM 646 C C . ASP A 1 78 ? 3.476 4.398 -33.226 1.00 37.81 78 ASP A C 1
ATOM 648 O O . ASP A 1 78 ? 2.860 3.390 -33.585 1.00 37.81 78 ASP A O 1
ATOM 652 N N . ASN A 1 79 ? 3.242 5.587 -33.771 1.00 49.94 79 ASN A N 1
ATOM 653 C CA . ASN A 1 79 ? 2.403 5.782 -34.944 1.00 49.94 79 ASN A CA 1
ATOM 654 C C . ASN A 1 79 ? 2.994 5.023 -36.141 1.00 49.94 79 ASN A C 1
ATOM 656 O O . ASN A 1 79 ? 3.899 5.541 -36.785 1.00 49.94 79 ASN A O 1
ATOM 660 N N . SER A 1 80 ? 2.484 3.829 -36.456 1.00 51.19 80 SER A N 1
ATOM 661 C CA . SER A 1 80 ? 2.289 3.319 -37.826 1.00 51.19 80 SER A CA 1
ATOM 662 C C . SER A 1 80 ? 2.034 1.811 -37.812 1.00 51.19 80 SER A C 1
ATOM 664 O O . SER A 1 80 ? 2.953 1.002 -37.906 1.00 51.19 80 SER A O 1
ATOM 666 N N . SER A 1 81 ? 0.768 1.410 -37.766 1.00 40.38 81 SER A N 1
ATOM 667 C CA . SER A 1 81 ? 0.167 0.602 -38.835 1.00 40.38 81 SER A CA 1
ATOM 668 C C . SER A 1 81 ? -1.243 0.187 -38.438 1.00 40.38 81 SER A C 1
ATOM 670 O O . SER A 1 81 ? -1.500 -0.489 -37.448 1.00 40.38 81 SER A O 1
ATOM 672 N N . VAL A 1 82 ? -2.173 0.645 -39.263 1.00 54.19 82 VAL A N 1
ATOM 673 C CA . VAL A 1 82 ? -3.563 0.224 -39.299 1.00 54.19 82 VAL A CA 1
ATOM 674 C C . VAL A 1 82 ? -3.629 -1.296 -39.468 1.00 54.19 82 VAL A C 1
ATOM 676 O O . VAL A 1 82 ? -3.180 -1.825 -40.480 1.00 54.19 82 VAL A O 1
ATOM 679 N N . SER A 1 83 ? -4.278 -1.980 -38.531 1.00 37.59 83 SER A N 1
ATOM 680 C CA . SER A 1 83 ? -5.113 -3.135 -38.857 1.00 37.59 83 SER A CA 1
ATOM 681 C C . SER A 1 83 ? -6.390 -3.042 -38.030 1.00 37.59 83 SER A C 1
ATOM 683 O O . SER A 1 83 ? -6.419 -3.200 -36.815 1.00 37.59 83 SER A O 1
ATOM 685 N N . ILE A 1 84 ? -7.443 -2.648 -38.738 1.00 55.03 84 ILE A N 1
ATOM 686 C CA . ILE A 1 84 ? -8.827 -2.746 -38.307 1.00 55.03 84 ILE A CA 1
ATOM 687 C C . ILE A 1 84 ? -9.123 -4.240 -38.217 1.00 55.03 84 ILE A C 1
ATOM 689 O O . ILE A 1 84 ? -9.150 -4.895 -39.253 1.00 55.03 84 ILE A O 1
ATOM 693 N N . ASP A 1 85 ? -9.374 -4.757 -37.018 1.00 38.62 85 ASP A N 1
ATOM 694 C CA . ASP A 1 85 ? -10.198 -5.954 -36.883 1.00 38.62 85 ASP A CA 1
ATOM 695 C C . ASP A 1 85 ? -11.221 -5.762 -35.761 1.00 38.62 85 ASP A C 1
ATOM 697 O O . ASP A 1 85 ? -10.931 -5.706 -34.566 1.00 38.62 85 ASP A O 1
ATOM 701 N N . LEU A 1 86 ? -12.457 -5.568 -36.215 1.00 56.94 86 LEU A N 1
ATOM 702 C CA . LEU A 1 86 ? -13.675 -5.418 -35.438 1.00 56.94 86 LEU A CA 1
ATOM 703 C C . LEU A 1 86 ? -14.138 -6.798 -34.955 1.00 56.94 86 LEU A C 1
ATOM 705 O O . LEU A 1 86 ? -15.059 -7.376 -35.526 1.00 56.94 86 LEU A O 1
ATOM 709 N N . THR A 1 87 ? -13.564 -7.303 -33.864 1.00 41.06 87 THR A N 1
ATOM 710 C CA . THR A 1 87 ? -14.213 -8.345 -33.052 1.00 41.06 87 THR A CA 1
ATOM 711 C C . THR A 1 87 ? -14.023 -8.073 -31.563 1.00 41.06 87 THR A C 1
ATOM 713 O O . THR A 1 87 ? -12.914 -7.937 -31.067 1.00 41.06 87 THR A O 1
ATOM 716 N N . MET A 1 88 ? -15.159 -7.971 -30.879 1.00 51.03 88 MET A N 1
ATOM 717 C CA . MET A 1 88 ? -15.375 -7.837 -29.437 1.00 51.03 88 MET A CA 1
ATOM 718 C C . MET A 1 88 ? -14.437 -8.702 -28.566 1.00 51.03 88 MET A C 1
ATOM 720 O O . MET A 1 88 ? -14.230 -9.863 -28.904 1.00 51.03 88 MET A O 1
ATOM 724 N N . GLN A 1 89 ? -14.061 -8.165 -27.385 1.00 45.75 89 GLN A N 1
ATOM 725 C CA . GLN A 1 89 ? -13.213 -8.716 -26.291 1.00 45.75 89 GLN A CA 1
ATOM 726 C C . GLN A 1 89 ? -11.732 -8.325 -26.434 1.00 45.75 89 GLN A C 1
ATOM 728 O O . GLN A 1 89 ? -11.094 -8.694 -27.403 1.00 45.75 89 GLN A O 1
ATOM 733 N N . THR A 1 90 ? -11.064 -7.587 -25.551 1.00 33.25 90 THR A N 1
ATOM 734 C CA . THR A 1 90 ? -11.290 -7.028 -24.204 1.00 33.25 90 THR A CA 1
ATOM 735 C C . THR A 1 90 ? -10.217 -5.934 -24.063 1.00 33.25 90 THR A C 1
ATOM 737 O O . THR A 1 90 ? -9.107 -6.173 -24.545 1.00 33.25 90 THR A O 1
ATOM 740 N N . PRO A 1 91 ? -10.452 -4.773 -23.419 1.00 43.34 91 PRO A N 1
ATOM 741 C CA . PRO A 1 91 ? -9.317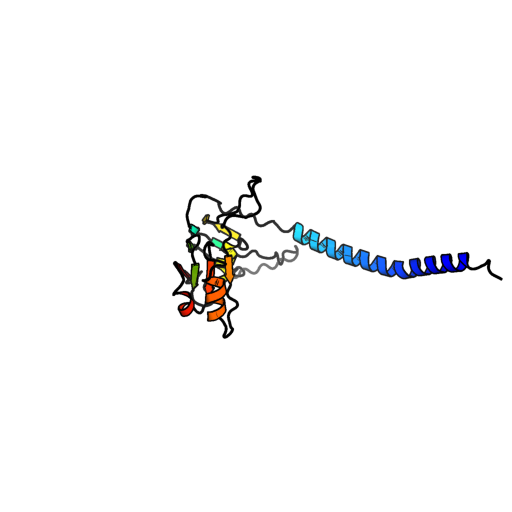 -3.934 -23.029 1.00 43.34 91 PRO A CA 1
ATOM 742 C C . PRO A 1 91 ? -8.389 -4.809 -22.174 1.00 43.34 91 PRO A C 1
ATOM 744 O O . PRO A 1 91 ? -8.905 -5.613 -21.391 1.00 43.34 91 PRO A O 1
ATOM 747 N N . LEU A 1 92 ? -7.061 -4.722 -22.353 1.00 47.75 92 LEU A N 1
ATOM 748 C CA . LEU A 1 92 ? -6.095 -5.312 -21.416 1.00 47.75 92 LEU A CA 1
ATOM 749 C C . LEU A 1 92 ? -6.640 -5.042 -20.009 1.00 47.75 92 LEU A C 1
ATOM 751 O O . LEU A 1 92 ? -6.824 -3.878 -19.657 1.00 47.75 92 LEU A O 1
ATOM 755 N N . ASN A 1 93 ? -7.051 -6.087 -19.283 1.00 56.31 93 ASN A N 1
ATOM 756 C CA . ASN A 1 93 ? -7.878 -5.940 -18.086 1.00 56.31 93 ASN A CA 1
ATOM 757 C C . ASN A 1 93 ? -6.994 -5.457 -16.937 1.00 56.31 93 ASN A C 1
ATOM 759 O O . ASN A 1 93 ? -6.554 -6.222 -16.080 1.00 56.31 93 ASN A O 1
ATOM 763 N N . LYS A 1 94 ? -6.655 -4.175 -17.007 1.00 68.00 94 LYS A N 1
ATOM 764 C CA . LYS A 1 94 ? -5.886 -3.439 -16.032 1.00 68.00 94 LYS A CA 1
ATOM 765 C C . LYS A 1 94 ? -6.580 -3.593 -14.697 1.00 68.00 94 LYS A C 1
ATOM 767 O O . LYS A 1 94 ? -7.779 -3.346 -14.587 1.00 68.00 94 LYS A O 1
ATOM 772 N N . PHE A 1 95 ? -5.837 -4.050 -13.699 1.00 77.00 95 PHE A N 1
ATOM 773 C CA . PHE A 1 95 ? -6.415 -4.343 -12.400 1.00 77.00 95 PHE A CA 1
ATOM 774 C C . PHE A 1 95 ? -6.965 -3.048 -11.785 1.00 77.00 95 PHE A C 1
ATOM 776 O O . PHE A 1 95 ? -6.209 -2.151 -11.407 1.00 77.00 95 PHE A O 1
ATOM 783 N N . THR A 1 96 ? -8.292 -2.940 -11.738 1.00 80.12 96 THR A N 1
ATOM 784 C CA . THR A 1 96 ? -9.012 -1.823 -11.123 1.00 80.12 96 THR A CA 1
ATOM 785 C C . THR A 1 96 ? -9.704 -2.310 -9.868 1.00 80.12 96 THR A C 1
ATOM 787 O O . THR A 1 96 ? -10.498 -3.245 -9.946 1.00 80.12 96 THR A O 1
ATOM 790 N N . LEU A 1 97 ? -9.453 -1.639 -8.752 1.00 82.06 97 LEU A N 1
ATOM 791 C CA . LEU A 1 97 ? -10.237 -1.790 -7.536 1.00 82.06 97 LEU A CA 1
ATOM 792 C C . LEU A 1 97 ? -11.418 -0.830 -7.609 1.00 82.06 97 LEU A C 1
ATOM 794 O O . LEU A 1 97 ? -11.202 0.356 -7.858 1.00 82.06 97 LEU A O 1
ATOM 798 N N . LYS A 1 98 ? -12.647 -1.296 -7.403 1.00 84.56 98 LYS A N 1
ATOM 799 C CA . LYS A 1 98 ? -13.851 -0.465 -7.567 1.00 84.56 98 LYS A CA 1
ATOM 800 C C . LYS A 1 98 ? -14.616 -0.353 -6.259 1.00 84.56 98 LYS A C 1
ATOM 802 O O . LYS A 1 98 ? -14.860 -1.346 -5.588 1.00 84.56 98 LYS A O 1
ATOM 807 N N . ASN A 1 99 ? -15.074 0.860 -5.943 1.00 82.69 99 ASN A N 1
ATOM 808 C CA . ASN A 1 99 ? -15.936 1.128 -4.786 1.00 82.69 99 ASN A CA 1
ATOM 809 C C . ASN A 1 99 ? -15.373 0.562 -3.462 1.00 82.69 99 ASN A C 1
ATOM 811 O O . ASN A 1 99 ? -16.087 -0.055 -2.664 1.00 82.69 99 ASN A O 1
ATOM 815 N N . LEU A 1 100 ? -14.078 0.778 -3.223 1.00 82.50 100 LEU A N 1
ATOM 816 C CA . LEU A 1 100 ? -13.440 0.377 -1.980 1.00 82.50 100 LEU A CA 1
ATOM 817 C C . LEU A 1 100 ? -13.857 1.298 -0.835 1.00 82.50 100 LEU A C 1
ATOM 819 O O . LEU A 1 100 ? -13.735 2.523 -0.909 1.00 82.50 100 LEU A O 1
ATOM 823 N N . ASN A 1 101 ? -14.312 0.669 0.246 1.00 85.69 101 ASN A N 1
ATOM 824 C CA . ASN A 1 101 ? -14.632 1.306 1.516 1.00 85.69 101 ASN A CA 1
ATOM 825 C C . ASN A 1 101 ? -13.786 0.640 2.597 1.00 85.69 101 ASN A C 1
ATOM 827 O O . ASN A 1 101 ? -14.120 -0.443 3.079 1.00 85.69 101 ASN A O 1
ATOM 831 N N . VAL A 1 102 ? -12.656 1.255 2.930 1.00 83.88 102 VAL A N 1
ATOM 832 C CA . VAL A 1 102 ? -11.725 0.730 3.931 1.00 83.88 102 VAL A CA 1
ATOM 833 C C . VAL A 1 102 ? -11.440 1.822 4.938 1.00 83.88 102 VAL A C 1
ATOM 835 O O . VAL A 1 102 ? -11.193 2.961 4.559 1.00 83.88 102 VAL A O 1
ATOM 838 N N . TYR A 1 103 ? -11.467 1.452 6.214 1.00 84.88 103 TYR A N 1
ATOM 839 C CA . TYR A 1 103 ? -11.254 2.357 7.333 1.00 84.88 103 TYR A CA 1
ATOM 840 C C . TYR A 1 103 ? -10.249 1.734 8.300 1.00 84.88 103 TYR A C 1
ATOM 842 O O . TYR A 1 103 ? -10.372 0.567 8.674 1.00 84.88 103 TYR A O 1
ATOM 850 N N . PHE A 1 104 ? -9.273 2.525 8.717 1.00 83.94 104 PHE A N 1
ATOM 851 C CA . PHE A 1 104 ? -8.219 2.195 9.663 1.00 83.94 104 PHE A CA 1
ATOM 852 C C . PHE A 1 104 ? -8.294 3.172 10.830 1.00 83.94 104 PHE A C 1
ATOM 854 O O . PHE A 1 104 ? -8.480 4.370 10.629 1.00 83.94 104 PHE A O 1
ATOM 861 N N . LEU A 1 105 ? -8.156 2.660 12.049 1.00 78.38 105 LEU A N 1
ATOM 862 C CA . LEU A 1 105 ? -8.160 3.485 13.256 1.00 78.38 105 LEU A CA 1
ATOM 863 C C . LEU A 1 105 ? -6.772 4.092 13.481 1.00 78.38 105 LEU A C 1
ATOM 865 O O . LEU A 1 105 ? -5.766 3.399 13.321 1.00 78.38 105 LEU A O 1
ATOM 869 N N . VAL A 1 106 ? -6.720 5.370 13.859 1.00 77.88 106 VAL A N 1
ATOM 870 C CA . VAL A 1 106 ? -5.458 6.055 14.173 1.00 77.88 106 VAL A CA 1
ATOM 871 C C . VAL A 1 106 ? -4.858 5.504 15.473 1.00 77.88 106 VAL A C 1
ATOM 873 O O . VAL A 1 106 ? -5.595 5.168 16.396 1.00 77.88 106 VAL A O 1
ATOM 876 N N . ASN A 1 107 ? -3.526 5.393 15.539 1.00 77.81 107 ASN A N 1
ATOM 877 C CA . ASN A 1 107 ? -2.746 4.857 16.674 1.00 77.81 107 ASN A CA 1
ATOM 878 C C . ASN A 1 107 ? -2.994 3.382 17.026 1.00 77.81 107 ASN A C 1
ATOM 880 O O . ASN A 1 107 ? -2.401 2.849 17.959 1.00 77.81 107 ASN A O 1
ATOM 884 N N . GLU A 1 108 ? -3.817 2.689 16.247 1.00 82.12 108 GLU A N 1
ATOM 885 C CA . GLU A 1 108 ? -4.195 1.307 16.506 1.00 82.12 108 GLU A CA 1
ATOM 886 C C . GLU A 1 108 ? -3.687 0.358 15.413 1.00 82.12 108 GLU A C 1
ATOM 888 O O . GLU A 1 108 ? -3.305 0.767 14.309 1.00 82.12 108 GLU A O 1
ATOM 893 N N . LEU A 1 109 ? -3.669 -0.943 15.726 1.00 81.31 109 LEU A N 1
ATOM 894 C CA . LEU A 1 109 ? -3.363 -1.993 14.754 1.00 81.31 109 LEU A CA 1
ATOM 895 C C . LEU A 1 109 ? -4.628 -2.406 13.997 1.00 81.31 109 LEU A C 1
ATOM 897 O O . LEU A 1 109 ? -5.570 -2.950 14.577 1.00 81.31 109 LEU A O 1
ATOM 901 N N . SER A 1 110 ? -4.613 -2.202 12.681 1.00 86.06 110 SER A N 1
ATOM 902 C CA . SER A 1 110 ? -5.644 -2.674 11.762 1.00 86.06 110 SER A CA 1
ATOM 903 C C . SER A 1 110 ? -5.113 -3.793 10.868 1.00 86.06 110 SER A C 1
ATOM 905 O O . SER A 1 110 ? -4.039 -3.675 10.276 1.00 86.06 110 SER A O 1
ATOM 907 N N . ILE A 1 111 ? -5.872 -4.880 10.740 1.00 86.44 111 ILE A N 1
ATOM 908 C CA . ILE A 1 111 ? -5.505 -6.034 9.909 1.00 86.44 111 ILE A CA 1
ATOM 909 C C . ILE A 1 111 ? -6.336 -6.054 8.635 1.00 86.44 111 ILE A C 1
ATOM 911 O O . ILE A 1 111 ? -7.554 -5.948 8.699 1.00 86.44 111 ILE A O 1
ATOM 915 N N . ILE A 1 112 ? -5.697 -6.289 7.492 1.00 86.56 112 ILE A N 1
ATOM 916 C CA . ILE A 1 112 ? -6.362 -6.544 6.213 1.00 86.56 112 ILE A CA 1
ATOM 917 C C . ILE 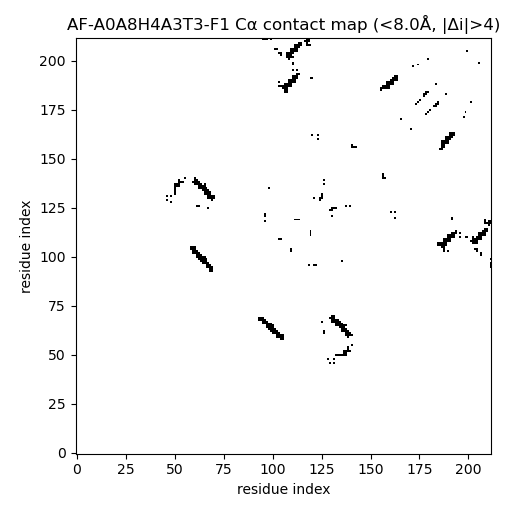A 1 112 ? -6.245 -8.033 5.883 1.00 86.56 112 ILE A C 1
ATOM 919 O O . ILE A 1 112 ? -5.139 -8.572 5.763 1.00 86.56 112 ILE A O 1
ATOM 923 N N . CYS A 1 113 ? -7.380 -8.705 5.705 1.00 86.81 113 CYS A N 1
ATOM 924 C CA . CYS A 1 113 ? -7.446 -10.121 5.356 1.00 86.81 113 CYS A CA 1
ATOM 925 C C . CYS A 1 113 ? -8.470 -10.402 4.245 1.00 86.81 113 CYS A C 1
ATOM 927 O O . CYS A 1 113 ? -9.280 -9.556 3.883 1.00 86.81 113 CYS A O 1
ATOM 929 N N . GLY A 1 114 ? -8.387 -11.583 3.632 1.00 85.56 114 GLY A N 1
ATOM 930 C CA . GLY A 1 114 ? -9.199 -11.942 2.466 1.00 85.56 114 GLY A CA 1
ATOM 931 C C . GLY A 1 114 ? -8.521 -12.992 1.580 1.00 85.56 114 GLY A C 1
ATOM 932 O O . GLY A 1 114 ? -7.315 -13.228 1.735 1.00 85.56 114 GLY A O 1
ATOM 933 N N . PRO A 1 115 ? -9.257 -13.623 0.648 1.00 83.44 115 PRO A N 1
ATOM 934 C CA . PRO A 1 115 ? -8.713 -14.647 -0.243 1.00 83.44 115 PRO A CA 1
ATOM 935 C C . PRO A 1 115 ? -7.576 -14.108 -1.126 1.00 83.44 115 PRO A C 1
ATOM 937 O O . PRO A 1 115 ? -7.429 -12.901 -1.333 1.00 83.44 115 PRO A O 1
ATOM 940 N N . THR A 1 116 ? -6.706 -14.991 -1.619 1.00 81.88 116 THR A N 1
ATOM 941 C CA . THR A 1 116 ? -5.656 -14.612 -2.580 1.00 81.88 116 THR A CA 1
ATOM 942 C C . THR A 1 116 ? -6.305 -14.030 -3.837 1.00 81.88 116 THR A C 1
ATOM 944 O O . THR A 1 116 ? -7.292 -14.572 -4.318 1.00 81.88 116 THR A O 1
ATOM 947 N N . GLY A 1 117 ? -5.789 -12.903 -4.333 1.00 76.75 117 GLY A N 1
ATOM 948 C CA . GLY A 1 117 ? -6.379 -12.197 -5.477 1.00 76.75 117 GLY A CA 1
ATOM 949 C C . GLY A 1 117 ? -7.481 -11.186 -5.135 1.00 76.75 117 GLY A C 1
ATOM 950 O O . GLY A 1 117 ? -7.925 -10.480 -6.027 1.00 76.75 117 GLY A O 1
ATOM 951 N N . SER A 1 118 ? -7.870 -11.019 -3.862 1.00 80.94 118 SER A N 1
ATOM 952 C CA . SER A 1 118 ? -8.884 -10.020 -3.467 1.00 80.94 118 SER A CA 1
ATOM 953 C C . SER A 1 118 ? -8.411 -8.559 -3.474 1.00 80.94 118 SER A C 1
ATOM 955 O O . SER A 1 118 ? -9.141 -7.681 -3.030 1.00 80.94 118 SER A O 1
ATOM 957 N N . GLY A 1 119 ? -7.176 -8.284 -3.906 1.00 82.00 119 GLY A N 1
ATOM 958 C CA . GLY A 1 119 ? -6.654 -6.918 -3.975 1.00 82.00 119 GLY A CA 1
ATOM 959 C C . GLY A 1 119 ? -6.110 -6.332 -2.666 1.00 82.00 119 GLY A C 1
ATOM 960 O O . GLY A 1 119 ? -5.894 -5.130 -2.620 1.00 82.00 119 GLY A O 1
ATOM 961 N N . LYS A 1 120 ? -5.833 -7.132 -1.620 1.00 85.81 120 LYS A N 1
ATOM 962 C CA . LYS A 1 120 ? -5.254 -6.652 -0.334 1.00 85.81 120 LYS A CA 1
ATOM 963 C C . LYS A 1 1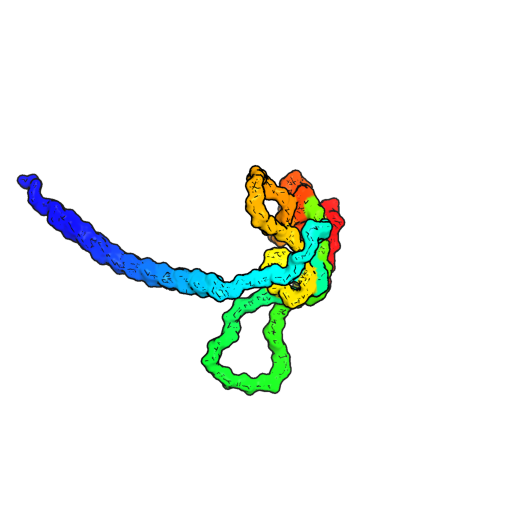20 ? -3.995 -5.803 -0.517 1.00 85.81 120 LYS A C 1
ATOM 965 O O . LYS A 1 120 ? -3.903 -4.705 0.016 1.00 85.81 120 LYS A O 1
ATOM 970 N N . THR A 1 121 ? -3.039 -6.322 -1.288 1.00 83.75 121 THR A N 1
ATOM 971 C CA . THR A 1 121 ? -1.801 -5.610 -1.621 1.00 83.75 121 THR A CA 1
ATO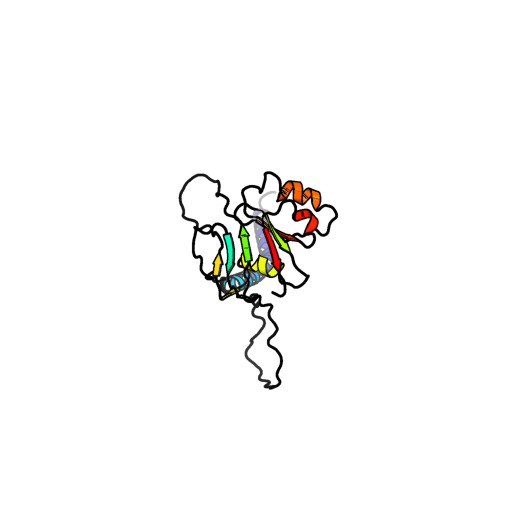M 972 C C . THR A 1 121 ? -2.097 -4.355 -2.424 1.00 83.75 121 THR A C 1
ATOM 974 O O . THR A 1 121 ? -1.559 -3.304 -2.130 1.00 83.75 121 THR A O 1
ATOM 977 N N . SER A 1 122 ? -2.995 -4.421 -3.400 1.00 85.06 122 SER A N 1
ATOM 978 C CA . SER A 1 122 ? -3.333 -3.251 -4.208 1.00 85.06 122 SER A CA 1
ATOM 979 C C . SER A 1 122 ? -4.043 -2.170 -3.382 1.00 85.06 122 SER A C 1
ATOM 981 O O . SER A 1 122 ? -3.721 -1.003 -3.506 1.00 85.06 122 SER A O 1
ATOM 983 N N . SER A 1 123 ? -4.919 -2.532 -2.444 1.00 84.25 123 SER A N 1
ATOM 984 C CA . SER A 1 123 ? -5.524 -1.583 -1.499 1.00 84.25 123 SER A CA 1
ATOM 985 C C . SER A 1 123 ? -4.483 -0.916 -0.594 1.00 84.25 123 SER A C 1
ATOM 987 O O . SER A 1 123 ? -4.602 0.265 -0.276 1.00 84.25 123 SER A O 1
ATOM 989 N N . LEU A 1 124 ? -3.437 -1.652 -0.223 1.00 82.50 124 LEU A N 1
ATOM 990 C CA . LEU A 1 124 ? -2.288 -1.131 0.507 1.00 82.50 124 LEU A CA 1
ATOM 991 C C . LEU A 1 124 ? -1.520 -0.083 -0.309 1.00 82.50 124 LEU A C 1
ATOM 993 O O . LEU A 1 124 ? -1.203 0.996 0.178 1.00 82.50 124 LEU A O 1
ATOM 997 N N . VAL A 1 125 ? -1.249 -0.409 -1.568 1.00 81.19 125 VAL A N 1
ATOM 998 C CA . VAL A 1 125 ? -0.521 0.443 -2.510 1.00 81.19 125 VAL A CA 1
ATOM 999 C C . VAL A 1 125 ? -1.348 1.685 -2.873 1.00 81.19 125 VAL A C 1
ATOM 1001 O O . VAL A 1 125 ? -0.818 2.790 -2.979 1.00 81.19 125 VAL A O 1
ATOM 1004 N N . ALA A 1 126 ? -2.671 1.544 -2.951 1.00 80.50 126 ALA A N 1
ATOM 1005 C CA . ALA A 1 126 ? -3.604 2.659 -3.054 1.00 80.50 126 ALA A CA 1
ATOM 1006 C C . ALA A 1 126 ? -3.539 3.588 -1.829 1.00 80.50 126 ALA A C 1
ATOM 1008 O O . ALA A 1 126 ? -3.540 4.807 -1.989 1.00 80.50 126 ALA A O 1
ATOM 1009 N N . LEU A 1 127 ? -3.409 3.035 -0.616 1.00 78.62 127 LEU A N 1
ATOM 1010 C CA . LEU A 1 127 ? -3.216 3.816 0.612 1.00 78.62 127 LEU A CA 1
ATOM 1011 C C . LEU A 1 127 ? -1.870 4.560 0.629 1.00 78.62 127 LEU A C 1
ATOM 1013 O O . LEU A 1 127 ? -1.790 5.669 1.149 1.00 78.62 127 LEU A O 1
ATOM 1017 N N . LEU A 1 128 ? -0.824 3.965 0.051 1.00 77.12 128 LEU A N 1
ATOM 1018 C CA . LEU A 1 128 ? 0.493 4.594 -0.114 1.00 77.12 128 LEU A CA 1
ATOM 1019 C C . LEU A 1 128 ? 0.503 5.681 -1.206 1.00 77.12 128 LEU A C 1
ATOM 1021 O O . LEU A 1 128 ? 1.425 6.495 -1.261 1.00 77.12 128 LEU A O 1
ATOM 1025 N N . GLY A 1 129 ? -0.537 5.738 -2.042 1.00 75.12 129 GLY A N 1
ATOM 1026 C CA . GLY A 1 129 ? -0.661 6.710 -3.126 1.00 75.12 129 GLY A CA 1
ATOM 1027 C C . GLY A 1 129 ? 0.151 6.357 -4.373 1.00 75.12 129 GLY A C 1
ATOM 1028 O O . GLY A 1 129 ? 0.519 7.255 -5.125 1.00 75.12 129 GLY A O 1
ATOM 1029 N N . GLU A 1 130 ? 0.450 5.073 -4.569 1.00 75.69 130 GLU A N 1
ATOM 1030 C CA . GLU A 1 130 ? 1.110 4.531 -5.766 1.00 75.69 130 GLU A CA 1
ATOM 1031 C C . GLU A 1 130 ? 0.098 4.092 -6.845 1.00 75.69 130 GLU A C 1
ATOM 1033 O O . GLU A 1 130 ? 0.454 3.969 -8.013 1.00 75.69 130 GLU A O 1
ATOM 1038 N N . MET A 1 131 ? -1.173 3.875 -6.482 1.00 79.31 131 MET A N 1
ATOM 1039 C CA . MET A 1 131 ? -2.254 3.683 -7.458 1.00 79.31 131 MET A CA 1
ATOM 1040 C C . MET A 1 131 ? -2.942 5.011 -7.772 1.00 79.31 131 MET A C 1
ATOM 1042 O O . MET A 1 131 ? -3.137 5.849 -6.888 1.00 79.31 131 MET A O 1
ATOM 1046 N N . GLU A 1 132 ? -3.372 5.174 -9.020 1.00 77.69 132 GLU A N 1
ATOM 1047 C CA . GLU A 1 132 ? -4.176 6.316 -9.431 1.00 77.69 132 GLU A CA 1
ATOM 1048 C C . GLU A 1 132 ? -5.607 6.144 -8.921 1.00 77.69 132 GLU A C 1
ATOM 1050 O O . GLU A 1 132 ? -6.242 5.105 -9.106 1.00 77.69 132 GLU A O 1
ATOM 1055 N N . CYS A 1 133 ? -6.109 7.169 -8.246 1.00 78.06 133 CYS A N 1
ATOM 1056 C CA . CYS A 1 133 ? -7.479 7.228 -7.772 1.00 78.06 133 CYS A CA 1
ATOM 1057 C C . CYS A 1 133 ? -8.324 7.947 -8.828 1.00 78.06 133 CYS A C 1
ATOM 1059 O O . CYS A 1 133 ? -8.137 9.138 -9.064 1.00 78.06 133 CYS A O 1
ATOM 1061 N N . LEU A 1 134 ? -9.221 7.206 -9.481 1.00 81.06 134 LEU A N 1
ATOM 1062 C CA . LEU A 1 134 ? -10.094 7.723 -10.538 1.00 81.06 134 LEU A CA 1
ATOM 1063 C C . LEU A 1 134 ? -11.307 8.458 -9.961 1.00 81.06 134 LEU A C 1
ATOM 1065 O O . LEU A 1 134 ? -11.742 9.470 -10.501 1.00 81.06 134 LEU A O 1
ATOM 1069 N N . ASP A 1 135 ? -11.876 7.911 -8.887 1.00 80.38 135 ASP A N 1
ATOM 1070 C CA . ASP A 1 135 ? -13.085 8.423 -8.245 1.00 80.38 135 ASP A CA 1
ATOM 1071 C C . ASP A 1 135 ? -13.080 8.088 -6.748 1.00 80.38 135 ASP A C 1
ATOM 1073 O O . ASP A 1 135 ? -12.431 7.127 -6.328 1.00 80.38 135 ASP A O 1
ATOM 1077 N N . GLY A 1 136 ? -13.822 8.861 -5.957 1.00 79.06 136 GLY A N 1
ATOM 1078 C CA . GLY A 1 136 ? -14.005 8.696 -4.516 1.00 79.06 136 GLY A CA 1
ATOM 1079 C C . GLY A 1 136 ? -13.074 9.527 -3.630 1.00 79.06 136 GLY A C 1
ATOM 1080 O O . GLY A 1 136 ? -12.404 10.464 -4.065 1.00 79.06 136 GLY A O 1
ATOM 1081 N N . HIS A 1 137 ? -13.089 9.213 -2.333 1.00 78.06 137 HIS A N 1
ATOM 1082 C CA . HIS A 1 137 ? -12.422 10.013 -1.304 1.00 78.06 137 HIS A CA 1
ATOM 1083 C C . HIS A 1 137 ? -11.362 9.204 -0.565 1.00 78.06 137 HIS A C 1
ATOM 1085 O O . HIS A 1 137 ? -11.638 8.088 -0.121 1.00 78.06 137 HIS A O 1
ATOM 1091 N N . VAL A 1 138 ? -10.177 9.792 -0.390 1.00 78.31 138 VAL A N 1
ATOM 1092 C CA . VAL A 1 138 ? -9.063 9.197 0.353 1.00 78.31 138 VAL A CA 1
ATOM 1093 C C . VAL A 1 138 ? -8.784 10.038 1.596 1.00 78.31 138 VAL A C 1
ATOM 1095 O O . VAL A 1 138 ? -8.501 11.229 1.514 1.00 78.31 138 VAL A O 1
ATOM 1098 N N . PHE A 1 139 ? -8.851 9.395 2.755 1.00 76.50 139 PHE A N 1
ATOM 1099 C CA . PHE A 1 139 ? -8.577 9.971 4.064 1.00 76.50 139 PHE A CA 1
ATOM 1100 C C . PHE A 1 139 ? -7.178 9.534 4.479 1.00 76.50 139 PHE A C 1
ATOM 1102 O O . PHE A 1 139 ? -6.974 8.416 4.946 1.00 76.50 139 PHE A O 1
ATOM 1109 N N . LEU A 1 140 ? -6.193 10.395 4.260 1.00 70.75 140 LEU A N 1
ATOM 1110 C CA . LEU A 1 140 ? -4.823 10.179 4.705 1.00 70.75 140 LEU A CA 1
ATOM 1111 C C . LEU A 1 140 ? -4.380 11.414 5.485 1.00 70.75 140 LEU A C 1
ATOM 1113 O O . LEU A 1 140 ? -4.432 12.512 4.921 1.00 70.75 140 LEU A O 1
ATOM 1117 N N . PRO A 1 141 ? -3.913 11.268 6.738 1.00 61.09 141 PRO A N 1
ATOM 1118 C CA . PRO A 1 141 ? -3.208 12.334 7.422 1.00 61.09 141 PRO A CA 1
ATOM 1119 C C . PRO A 1 141 ? -1.884 12.540 6.683 1.00 61.09 141 PRO A C 1
ATOM 1121 O O . PRO A 1 141 ? -0.878 11.878 6.931 1.00 61.09 141 PRO A O 1
ATOM 1124 N N . ARG A 1 142 ? -1.891 13.412 5.672 1.00 53.56 142 ARG A N 1
ATOM 1125 C CA . ARG A 1 142 ? -0.652 13.885 5.065 1.00 53.56 142 ARG A CA 1
ATOM 1126 C C . ARG A 1 142 ? -0.052 14.897 6.015 1.00 53.56 142 ARG A C 1
ATOM 1128 O O . ARG A 1 142 ? -0.713 15.853 6.407 1.00 53.56 142 ARG A O 1
ATOM 1135 N N . MET A 1 143 ? 1.238 14.735 6.282 1.00 45.19 143 MET A N 1
ATOM 1136 C CA . MET A 1 143 ? 2.055 15.839 6.751 1.00 45.19 143 MET A CA 1
ATOM 1137 C C . MET A 1 143 ? 2.008 16.938 5.683 1.00 45.19 143 MET A C 1
ATOM 1139 O O . MET A 1 143 ? 2.759 16.915 4.708 1.00 45.19 143 MET A O 1
ATOM 1143 N N . THR A 1 144 ? 1.107 17.904 5.837 1.00 39.50 144 THR A N 1
ATOM 1144 C CA . THR A 1 144 ? 1.374 19.252 5.352 1.00 39.50 144 THR A CA 1
ATOM 1145 C C . THR A 1 144 ? 2.561 19.726 6.164 1.00 39.50 144 THR A C 1
ATOM 1147 O O . THR A 1 144 ? 2.446 19.990 7.359 1.00 39.50 144 THR A O 1
ATOM 1150 N N . THR A 1 145 ? 3.729 19.739 5.532 1.00 41.34 145 THR A N 1
ATOM 1151 C CA . THR A 1 145 ? 4.918 20.412 6.039 1.00 41.34 145 THR A CA 1
ATOM 1152 C C . THR A 1 145 ? 4.612 21.903 6.138 1.00 41.34 145 THR A C 1
ATOM 1154 O O . THR A 1 145 ? 4.992 22.683 5.271 1.00 41.34 145 THR A O 1
ATOM 1157 N N . GLU A 1 146 ? 3.889 22.306 7.175 1.00 41.19 146 GLU A N 1
ATOM 1158 C CA . GLU A 1 146 ? 3.967 23.666 7.678 1.00 41.19 146 GLU A CA 1
ATOM 1159 C C . GLU A 1 146 ? 5.393 23.819 8.229 1.00 41.19 146 GLU A C 1
ATOM 1161 O O . GLU A 1 146 ? 5.797 23.037 9.099 1.00 41.19 146 GLU A O 1
ATOM 1166 N N . PRO A 1 147 ? 6.210 24.760 7.724 1.00 40.28 147 PRO A N 1
ATOM 1167 C CA . PRO A 1 147 ? 7.565 24.983 8.209 1.00 40.28 147 PRO A CA 1
ATOM 1168 C C . PRO A 1 147 ? 7.518 25.723 9.553 1.00 40.28 147 PRO A C 1
ATOM 1170 O O . PRO A 1 147 ? 8.028 26.832 9.698 1.00 40.28 147 PRO A O 1
ATOM 1173 N N . SER A 1 148 ? 6.886 25.138 10.568 1.00 38.41 148 SER A N 1
ATOM 1174 C CA . SER A 1 148 ? 6.928 25.681 11.919 1.00 38.41 148 SER A CA 1
ATOM 1175 C C . SER A 1 148 ? 8.092 25.057 12.676 1.00 38.41 148 SER A C 1
ATOM 1177 O O . SER A 1 148 ? 8.015 23.934 13.172 1.00 38.41 148 SER A O 1
ATOM 1179 N N . ASN A 1 149 ? 9.180 25.824 12.760 1.00 42.22 149 ASN A N 1
ATOM 1180 C CA . ASN A 1 149 ? 10.279 25.656 13.706 1.00 42.22 149 ASN A CA 1
ATOM 1181 C C . ASN A 1 149 ? 9.770 25.205 15.085 1.00 42.22 149 ASN A C 1
ATOM 1183 O O . ASN A 1 149 ? 9.221 26.026 15.820 1.00 42.22 149 ASN A O 1
ATOM 1187 N N . LYS A 1 150 ? 10.000 23.938 15.446 1.00 36.69 150 LYS A N 1
ATOM 1188 C CA . LYS A 1 150 ? 10.208 23.455 16.821 1.00 36.69 150 LYS A CA 1
ATOM 1189 C C . LYS A 1 150 ? 10.614 21.979 16.791 1.00 36.69 150 LYS A C 1
ATOM 1191 O O . LYS A 1 150 ? 9.820 21.110 16.473 1.00 36.69 150 LYS A O 1
ATOM 1196 N N . LEU A 1 151 ? 11.880 21.747 17.137 1.00 41.34 151 LEU A N 1
ATOM 1197 C CA . LEU A 1 151 ? 12.414 20.531 17.749 1.00 41.34 151 LEU A CA 1
ATOM 1198 C C . LEU A 1 151 ? 11.956 19.187 17.145 1.00 41.34 151 LEU A C 1
ATOM 1200 O O . LEU A 1 151 ? 11.116 18.514 17.722 1.00 41.34 151 LEU A O 1
ATOM 1204 N N . GLY A 1 152 ? 12.576 18.789 16.028 1.00 37.25 152 GLY A N 1
ATOM 1205 C CA . GLY A 1 152 ? 13.168 17.458 15.779 1.00 37.25 152 GLY A CA 1
ATOM 1206 C C . GLY A 1 152 ? 12.445 16.154 16.158 1.00 37.25 152 GLY A C 1
ATOM 1207 O O . GLY A 1 152 ? 13.096 15.115 16.161 1.00 37.25 152 GLY A O 1
ATOM 1208 N N . VAL A 1 153 ? 11.152 16.160 16.462 1.00 39.53 153 VAL A N 1
ATOM 1209 C CA . VAL A 1 153 ? 10.348 14.966 16.723 1.00 39.53 153 VAL A CA 1
ATOM 1210 C C . VAL A 1 153 ? 9.058 15.138 15.939 1.00 39.53 153 VAL A C 1
ATOM 1212 O O . VAL A 1 153 ? 8.157 15.854 16.364 1.00 39.53 153 VAL A O 1
ATOM 1215 N N . ALA A 1 154 ? 8.995 14.528 14.755 1.00 41.03 154 ALA A N 1
ATOM 1216 C CA . ALA A 1 154 ? 7.763 14.468 13.979 1.00 41.03 154 ALA A CA 1
ATOM 1217 C C . ALA A 1 154 ? 6.692 13.734 14.815 1.00 41.03 154 ALA A C 1
ATOM 1219 O O . ALA A 1 154 ? 6.905 12.560 15.148 1.00 41.03 154 ALA A O 1
ATOM 1220 N N . PRO A 1 155 ? 5.574 14.385 15.187 1.00 42.84 155 PRO A N 1
ATOM 1221 C CA . PRO A 1 155 ? 4.504 13.731 15.927 1.00 42.84 155 PRO A CA 1
ATOM 1222 C C . PRO A 1 155 ? 3.795 12.718 15.014 1.00 42.84 155 PRO A C 1
ATOM 1224 O O . PRO A 1 155 ? 3.248 13.089 13.982 1.00 42.84 155 PRO A O 1
ATOM 1227 N N . SER A 1 156 ? 3.899 11.438 15.380 1.00 48.72 156 SER A N 1
ATOM 1228 C CA . SER A 1 156 ? 2.920 10.332 15.258 1.00 48.72 156 SER A CA 1
ATOM 1229 C C . SER A 1 156 ? 2.087 10.039 13.989 1.00 48.72 156 SER A C 1
ATOM 1231 O O . SER A 1 156 ? 1.492 8.969 13.961 1.00 48.72 156 SER A O 1
ATOM 1233 N N . ASP A 1 157 ? 2.076 10.817 12.908 1.00 51.31 157 ASP A N 1
ATOM 1234 C CA . ASP A 1 157 ? 1.067 10.607 11.839 1.00 51.31 157 ASP A CA 1
ATOM 1235 C C . ASP A 1 157 ? 1.449 9.647 10.699 1.00 51.31 157 ASP A C 1
ATOM 1237 O O . ASP A 1 157 ? 0.734 9.520 9.705 1.00 51.31 157 ASP A O 1
ATOM 1241 N N . VAL A 1 158 ? 2.558 8.916 10.818 1.00 53.00 158 VAL A N 1
ATOM 1242 C CA . VAL A 1 158 ? 2.965 7.996 9.746 1.00 53.00 158 VAL A CA 1
ATOM 1243 C C . VAL A 1 158 ? 2.244 6.660 9.906 1.00 53.00 158 VAL A C 1
ATOM 1245 O O . VAL A 1 158 ? 2.565 5.877 10.803 1.00 53.00 158 VAL A O 1
ATOM 1248 N N . ALA A 1 159 ? 1.289 6.402 9.008 1.00 54.66 159 ALA A N 1
ATOM 1249 C CA . ALA A 1 159 ? 0.729 5.079 8.773 1.00 54.66 159 ALA A CA 1
ATOM 1250 C C . ALA A 1 159 ? 1.871 4.124 8.394 1.00 54.66 159 ALA A C 1
ATOM 1252 O O . ALA A 1 159 ? 2.389 4.161 7.279 1.00 54.66 159 ALA A O 1
ATOM 1253 N N . ASN A 1 160 ? 2.298 3.292 9.341 1.00 58.12 160 ASN A N 1
ATOM 1254 C CA . ASN A 1 160 ? 3.287 2.259 9.084 1.00 58.12 160 ASN A CA 1
ATOM 1255 C C . ASN A 1 160 ? 2.569 1.064 8.478 1.00 58.12 160 ASN A C 1
ATOM 1257 O O . ASN A 1 160 ? 1.716 0.423 9.100 1.00 58.12 160 ASN A O 1
ATOM 1261 N N . VAL A 1 161 ? 2.911 0.795 7.230 1.00 60.94 161 VAL A N 1
ATOM 1262 C CA . VAL A 1 161 ? 2.250 -0.201 6.414 1.00 60.94 161 VAL A CA 1
ATOM 1263 C C . VAL A 1 161 ? 3.184 -1.399 6.269 1.00 60.94 161 VAL A C 1
ATOM 1265 O O . VAL A 1 161 ? 4.227 -1.311 5.627 1.00 60.94 161 VAL A O 1
ATOM 1268 N N . ALA A 1 162 ? 2.824 -2.523 6.887 1.00 58.75 162 ALA A N 1
ATOM 1269 C CA . ALA A 1 162 ? 3.589 -3.762 6.805 1.00 58.75 162 ALA A CA 1
ATOM 1270 C C . ALA A 1 162 ? 2.904 -4.724 5.825 1.00 58.75 162 ALA A C 1
ATOM 1272 O O . ALA A 1 162 ? 1.895 -5.366 6.139 1.00 58.75 162 ALA A O 1
ATOM 1273 N N . GLN A 1 163 ? 3.465 -4.833 4.619 1.00 57.28 163 GLN A N 1
ATOM 1274 C CA . GLN A 1 163 ? 3.154 -5.916 3.693 1.00 57.28 163 GLN A CA 1
ATOM 1275 C C . GLN A 1 163 ? 3.971 -7.126 4.130 1.00 57.28 163 GLN A C 1
ATOM 1277 O O . GLN A 1 163 ? 5.163 -7.233 3.867 1.00 57.28 163 GLN A O 1
ATOM 1282 N N . THR A 1 164 ? 3.353 -7.990 4.912 1.00 53.00 164 THR A N 1
ATOM 1283 C CA . THR A 1 164 ? 4.038 -9.062 5.621 1.00 53.00 164 THR A CA 1
ATOM 1284 C C . THR A 1 164 ? 4.717 -10.044 4.658 1.00 53.00 164 THR A C 1
ATOM 1286 O O . THR A 1 164 ? 4.085 -10.973 4.168 1.00 53.00 164 THR A O 1
ATOM 1289 N N . ALA A 1 165 ? 6.022 -9.885 4.434 1.00 42.94 165 ALA A N 1
ATOM 1290 C CA . ALA A 1 165 ? 6.912 -10.965 4.021 1.00 42.94 165 ALA A CA 1
ATOM 1291 C C . ALA A 1 165 ? 7.197 -11.839 5.254 1.00 42.94 165 ALA A C 1
ATOM 1293 O O . ALA A 1 165 ? 8.252 -11.743 5.874 1.00 42.94 165 ALA A O 1
ATOM 1294 N N . VAL A 1 166 ? 6.216 -12.633 5.689 1.00 47.34 166 VAL A N 1
ATOM 1295 C CA . VAL A 1 166 ? 6.388 -13.581 6.803 1.00 47.34 166 VAL A CA 1
ATOM 1296 C C . VAL A 1 166 ? 5.863 -14.940 6.368 1.00 47.34 166 VAL A C 1
ATOM 1298 O O . VAL A 1 166 ? 4.889 -15.462 6.897 1.00 47.34 166 VAL A O 1
ATOM 1301 N N . ASP A 1 167 ? 6.562 -15.511 5.392 1.00 46.94 167 ASP A N 1
ATOM 1302 C CA . ASP A 1 167 ? 6.457 -16.924 5.019 1.00 46.94 167 ASP A CA 1
ATOM 1303 C C . ASP A 1 167 ? 7.489 -17.791 5.778 1.00 46.94 167 ASP A C 1
ATOM 1305 O O . ASP A 1 167 ? 7.832 -18.889 5.347 1.00 46.94 167 ASP A O 1
ATOM 1309 N N . SER A 1 168 ? 8.020 -17.329 6.921 1.00 48.22 168 SER A N 1
ATOM 1310 C CA . SER A 1 168 ? 8.977 -18.098 7.735 1.00 48.22 168 SER A CA 1
ATOM 1311 C C . SER A 1 168 ? 8.457 -18.363 9.148 1.00 48.22 168 SER A C 1
ATOM 1313 O O . SER A 1 168 ? 7.645 -17.606 9.671 1.00 48.22 168 SER A O 1
ATOM 1315 N N . HIS A 1 169 ? 8.953 -19.433 9.783 1.00 54.28 169 HIS A N 1
ATOM 1316 C CA . HIS A 1 169 ? 8.597 -19.919 11.129 1.00 54.28 169 HIS A CA 1
ATOM 1317 C C . HIS A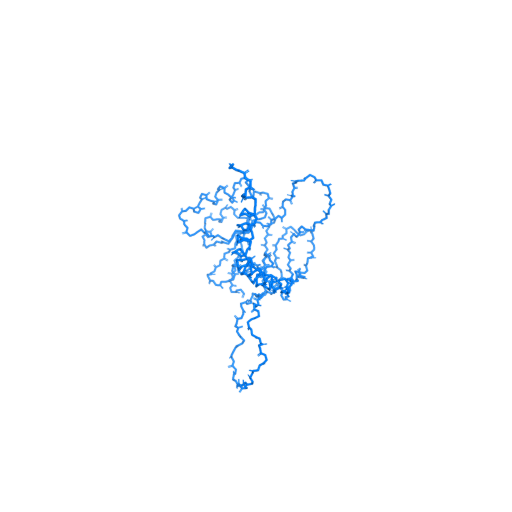 1 169 ? 8.827 -18.929 12.296 1.00 54.28 169 HIS A C 1
ATOM 1319 O O . HIS A 1 169 ? 8.529 -19.253 13.446 1.00 54.28 169 HIS A O 1
ATOM 1325 N N . THR A 1 170 ? 9.232 -17.691 12.008 1.00 59.78 170 THR A N 1
ATOM 1326 C CA . THR A 1 170 ? 9.441 -16.604 12.971 1.00 59.78 170 THR A CA 1
ATOM 1327 C C . THR A 1 170 ? 8.303 -15.547 13.026 1.00 59.78 170 THR A C 1
ATOM 1329 O O . THR A 1 170 ? 8.604 -14.396 13.339 1.00 59.78 170 THR A O 1
ATOM 1332 N N . PRO A 1 171 ? 6.992 -15.816 12.776 1.00 63.16 171 PRO A N 1
ATOM 1333 C CA . PRO A 1 171 ? 5.990 -14.738 12.768 1.00 63.16 171 PRO A CA 1
ATOM 1334 C C . PRO A 1 171 ? 5.695 -14.195 14.160 1.00 63.16 171 PRO A C 1
ATOM 1336 O O . PRO A 1 171 ? 5.485 -13.000 14.338 1.00 63.16 171 PRO A O 1
ATOM 1339 N N . LYS A 1 172 ? 5.663 -15.085 15.157 1.00 66.88 172 LYS A N 1
ATOM 1340 C CA . LYS A 1 172 ? 5.219 -14.748 16.510 1.00 66.88 172 LYS A CA 1
ATOM 1341 C C . LYS A 1 172 ? 6.166 -13.769 17.192 1.00 66.88 172 LYS A C 1
ATOM 1343 O O . LYS A 1 172 ? 5.707 -12.813 17.800 1.00 66.88 172 LYS A O 1
ATOM 1348 N N . HIS A 1 173 ? 7.469 -13.978 17.029 1.00 66.75 173 HIS A N 1
ATOM 1349 C CA . HIS A 1 173 ? 8.472 -13.133 17.663 1.00 66.75 173 HIS A CA 1
ATOM 1350 C C . HIS A 1 173 ? 8.524 -11.732 17.043 1.00 66.75 173 HIS A C 1
ATOM 1352 O O . HIS A 1 173 ? 8.563 -10.751 17.773 1.00 66.75 173 HIS A O 1
ATOM 1358 N N . ILE A 1 174 ? 8.439 -11.627 15.709 1.00 68.88 174 ILE A N 1
ATOM 1359 C CA . ILE A 1 174 ? 8.399 -10.330 15.013 1.00 68.88 174 ILE A CA 1
ATOM 1360 C C . ILE A 1 174 ? 7.106 -9.580 15.355 1.00 68.88 174 ILE A C 1
ATOM 1362 O O . ILE A 1 174 ? 7.132 -8.381 15.621 1.00 68.88 174 ILE A O 1
ATOM 1366 N N . TYR A 1 175 ? 5.974 -10.288 15.386 1.00 70.94 175 TYR A N 1
ATOM 1367 C CA . TYR A 1 175 ? 4.693 -9.698 15.753 1.00 70.94 175 TYR A CA 1
ATOM 1368 C C . TYR A 1 175 ? 4.695 -9.163 17.192 1.00 70.94 175 TYR A C 1
ATOM 1370 O O . TYR A 1 175 ? 4.331 -8.012 17.408 1.00 70.94 175 TYR A O 1
ATOM 1378 N N . GLU A 1 176 ? 5.147 -9.960 18.163 1.00 68.44 176 GLU A N 1
ATOM 1379 C CA . GLU A 1 176 ? 5.186 -9.546 19.570 1.00 68.44 176 GLU A CA 1
ATOM 1380 C C . GLU A 1 176 ? 6.198 -8.404 19.793 1.00 68.44 176 GLU A C 1
ATOM 1382 O O . GLU A 1 176 ? 5.798 -7.352 20.285 1.00 68.44 176 GLU A O 1
ATOM 1387 N N . GLN A 1 177 ? 7.450 -8.535 19.331 1.00 62.44 177 GLN A N 1
ATOM 1388 C CA . GLN A 1 177 ? 8.508 -7.551 19.623 1.00 62.44 177 GLN A CA 1
ATOM 1389 C C . GLN A 1 177 ? 8.469 -6.257 18.802 1.00 62.44 177 GLN A C 1
ATOM 1391 O O . GLN A 1 177 ? 8.890 -5.212 19.290 1.00 62.44 177 GLN A O 1
ATOM 1396 N N . TYR A 1 178 ? 8.022 -6.298 17.545 1.00 63.38 178 TYR A N 1
ATOM 1397 C CA . TYR A 1 178 ? 8.094 -5.121 16.665 1.00 63.38 178 TYR A CA 1
ATOM 1398 C C . TYR A 1 178 ? 6.733 -4.500 16.384 1.00 63.38 178 TYR A C 1
ATOM 1400 O O . TYR A 1 178 ? 6.638 -3.284 16.216 1.00 63.38 178 TYR A O 1
ATOM 1408 N N . LEU A 1 179 ? 5.682 -5.322 16.299 1.00 65.06 179 LEU A N 1
ATOM 1409 C CA . LEU A 1 179 ? 4.352 -4.840 15.941 1.00 65.06 179 LEU A CA 1
ATOM 1410 C C . LEU A 1 179 ? 3.457 -4.584 17.144 1.00 65.06 179 LEU A C 1
ATOM 1412 O O . LEU A 1 179 ? 2.544 -3.788 16.979 1.00 65.06 179 LEU A O 1
ATOM 1416 N N . VAL A 1 180 ? 3.680 -5.203 18.306 1.00 66.38 180 VAL A N 1
ATOM 1417 C CA . VAL A 1 180 ? 2.825 -5.039 19.500 1.00 66.38 180 VAL A CA 1
ATOM 1418 C C . VAL A 1 180 ? 3.535 -4.293 20.637 1.00 66.38 180 VAL A C 1
ATOM 1420 O O . VAL A 1 180 ? 2.885 -3.506 21.324 1.00 66.38 180 VAL A O 1
ATOM 1423 N N . GLU A 1 181 ? 4.843 -4.493 20.817 1.00 66.62 181 GLU A N 1
ATOM 1424 C CA . GLU A 1 181 ? 5.660 -3.817 21.839 1.00 66.62 181 GLU A CA 1
ATOM 1425 C C . GLU A 1 181 ? 5.965 -2.326 21.529 1.00 66.62 181 GLU A C 1
ATOM 1427 O O . GLU A 1 181 ? 5.611 -1.788 20.475 1.00 66.62 181 GLU A O 1
ATOM 1432 N N . ASP A 1 182 ? 6.597 -1.647 22.497 1.00 58.59 182 ASP A N 1
ATOM 1433 C CA . ASP A 1 182 ? 6.695 -0.184 22.698 1.00 58.59 182 ASP A CA 1
ATOM 1434 C C . ASP A 1 182 ? 7.178 0.666 21.505 1.00 58.59 182 ASP A C 1
ATOM 1436 O O . ASP A 1 182 ? 7.038 1.888 21.527 1.00 58.59 182 ASP A O 1
ATOM 1440 N N . LEU A 1 183 ? 7.711 0.063 20.439 1.00 63.22 183 LEU A N 1
ATOM 1441 C CA . LEU A 1 183 ? 8.237 0.802 19.288 1.00 63.22 183 LEU A CA 1
ATOM 1442 C C . LEU A 1 183 ? 7.137 1.420 18.404 1.00 63.22 183 LEU A C 1
ATOM 1444 O O . LEU A 1 183 ? 7.354 2.468 17.792 1.00 63.22 183 LEU A O 1
ATOM 1448 N N . MET A 1 184 ? 5.965 0.780 18.319 1.00 65.88 184 MET A N 1
ATOM 1449 C CA . MET A 1 184 ? 4.903 1.153 17.368 1.00 65.88 184 MET A CA 1
ATOM 1450 C C . MET A 1 184 ? 3.540 1.423 18.025 1.00 65.88 184 MET A C 1
ATOM 1452 O O . MET A 1 184 ? 2.531 1.519 17.328 1.00 65.88 184 MET A O 1
ATOM 1456 N N . LYS A 1 185 ? 3.493 1.530 19.357 1.00 65.62 185 LYS A N 1
ATOM 1457 C CA . LYS A 1 185 ? 2.250 1.617 20.138 1.00 65.62 185 LYS A CA 1
ATOM 1458 C C . LYS A 1 185 ? 1.435 2.890 19.882 1.00 65.62 185 LYS A C 1
ATOM 1460 O O . LYS A 1 185 ? 0.217 2.808 19.867 1.00 65.62 185 LYS A O 1
ATOM 1465 N N . ASP A 1 186 ? 2.099 4.007 19.591 1.00 70.88 186 ASP A N 1
ATOM 1466 C CA . ASP A 1 186 ? 1.466 5.308 19.315 1.00 70.88 186 ASP A CA 1
ATOM 1467 C C . ASP A 1 186 ? 1.450 5.647 17.813 1.00 70.88 186 ASP A C 1
ATOM 1469 O O . ASP A 1 186 ? 1.583 6.807 17.419 1.00 70.88 186 ASP A O 1
ATOM 1473 N N . ARG A 1 187 ? 1.381 4.627 16.946 1.00 71.94 187 ARG A N 1
ATOM 1474 C CA . ARG A 1 187 ? 1.369 4.800 15.487 1.00 71.94 187 ARG A CA 1
ATOM 1475 C C . ARG A 1 187 ? 0.265 3.977 14.845 1.00 71.94 187 ARG A C 1
ATOM 1477 O O . ARG A 1 187 ? 0.023 2.829 15.221 1.00 71.94 187 ARG A O 1
ATOM 1484 N N . THR A 1 188 ? -0.362 4.545 13.822 1.00 76.44 188 THR A N 1
ATOM 1485 C CA . THR A 1 188 ? -1.328 3.823 12.990 1.00 76.44 188 THR A CA 1
ATOM 1486 C C . THR A 1 188 ? -0.617 2.714 12.222 1.00 76.44 188 THR A C 1
ATOM 1488 O O . THR A 1 188 ? 0.322 2.979 11.468 1.00 76.44 188 THR A O 1
ATOM 1491 N N . ARG A 1 189 ? -1.051 1.463 12.408 1.00 78.50 189 ARG A N 1
ATOM 1492 C CA . ARG A 1 189 ? -0.437 0.283 11.782 1.00 78.50 189 ARG A CA 1
ATOM 1493 C C . ARG A 1 189 ? -1.450 -0.421 10.890 1.00 78.50 189 ARG A C 1
ATOM 1495 O O . ARG A 1 189 ? -2.488 -0.867 11.376 1.00 78.50 189 ARG A O 1
ATOM 1502 N N . ALA A 1 190 ? -1.126 -0.581 9.610 1.00 79.94 190 ALA A N 1
ATOM 1503 C CA . ALA A 1 190 ? -1.893 -1.414 8.686 1.00 79.94 190 ALA A CA 1
ATOM 1504 C C . ALA A 1 190 ? -1.090 -2.679 8.354 1.00 79.94 190 ALA A C 1
ATOM 1506 O O . ALA A 1 190 ? -0.007 -2.602 7.771 1.00 79.94 190 ALA A O 1
ATOM 1507 N N . LEU A 1 191 ? -1.616 -3.844 8.738 1.00 81.75 191 LEU A N 1
ATOM 1508 C CA . LEU A 1 191 ? -0.967 -5.142 8.552 1.00 81.75 191 LEU A CA 1
ATOM 1509 C C . LEU A 1 191 ? -1.754 -6.004 7.565 1.00 81.75 191 LEU A C 1
ATOM 1511 O O . LEU A 1 191 ? -2.895 -6.379 7.831 1.00 81.75 191 LEU A O 1
ATOM 1515 N N . VAL A 1 192 ? -1.128 -6.391 6.455 1.00 81.50 192 VAL A N 1
ATOM 1516 C CA . VAL A 1 192 ? -1.704 -7.368 5.516 1.00 81.50 192 VAL A CA 1
ATOM 1517 C C . VAL A 1 192 ? -1.162 -8.746 5.859 1.00 81.50 192 VAL A C 1
ATOM 1519 O O . VAL A 1 192 ? 0.041 -8.965 5.743 1.00 81.50 192 VAL A O 1
ATOM 1522 N N . THR A 1 193 ? -2.010 -9.693 6.263 1.00 78.69 193 THR A N 1
ATOM 1523 C CA . THR A 1 193 ? -1.557 -11.055 6.598 1.00 78.69 193 THR A CA 1
ATOM 1524 C C . THR A 1 193 ? -2.556 -12.130 6.174 1.00 78.69 193 THR A C 1
ATOM 1526 O O . THR A 1 193 ? -3.772 -11.951 6.258 1.00 78.69 193 THR A O 1
ATOM 1529 N N . HIS A 1 194 ? -2.033 -13.277 5.735 1.00 76.88 194 HIS A N 1
ATOM 1530 C CA . HIS A 1 194 ? -2.810 -14.503 5.526 1.00 76.88 194 HIS A CA 1
ATOM 1531 C C . HIS A 1 194 ? -3.050 -15.264 6.846 1.00 76.88 194 HIS A C 1
ATOM 1533 O O . HIS A 1 194 ? -4.023 -16.008 6.966 1.00 76.88 194 HIS A O 1
ATOM 1539 N N . HIS A 1 195 ? -2.222 -15.033 7.871 1.00 74.00 195 HIS A N 1
ATOM 1540 C CA . HIS A 1 195 ? -2.293 -15.686 9.183 1.00 74.00 195 HIS A CA 1
ATOM 1541 C C . HIS A 1 195 ? -3.057 -14.839 10.209 1.00 74.00 195 HIS A C 1
ATOM 1543 O O . HIS A 1 195 ? -2.537 -14.452 11.255 1.00 74.00 195 HIS A O 1
ATOM 1549 N N . VAL A 1 196 ? -4.332 -14.580 9.917 1.00 76.19 196 VAL A N 1
ATOM 1550 C CA . VAL A 1 196 ? -5.205 -13.700 10.716 1.00 76.19 196 VAL A CA 1
ATOM 1551 C C . VAL A 1 196 ? -5.292 -14.145 12.187 1.00 76.19 196 VAL A C 1
ATOM 1553 O O . VAL A 1 196 ? -5.303 -13.310 13.086 1.00 76.19 196 VAL A O 1
ATOM 1556 N N . GLY A 1 197 ? -5.290 -15.459 12.451 1.00 77.69 197 GLY A N 1
ATOM 1557 C CA . GLY A 1 197 ? -5.458 -16.036 13.793 1.00 77.69 197 GLY A CA 1
ATOM 1558 C C . GLY A 1 197 ? -4.408 -15.613 14.828 1.00 77.69 197 GLY A C 1
ATOM 1559 O O . GLY A 1 197 ? -4.734 -15.504 16.008 1.00 77.69 197 GLY A O 1
ATOM 1560 N N . LEU A 1 198 ? -3.170 -15.346 14.402 1.00 74.88 198 LEU A N 1
ATOM 1561 C CA . LEU A 1 198 ? -2.096 -14.912 15.300 1.00 74.88 198 LEU A CA 1
ATOM 1562 C C . LEU A 1 198 ? -2.221 -13.422 15.648 1.00 74.88 198 LEU A C 1
ATOM 1564 O O . LEU A 1 198 ? -2.022 -13.030 16.795 1.00 74.88 198 LEU A O 1
ATOM 1568 N N . CYS A 1 199 ? -2.584 -12.608 14.658 1.00 73.38 199 CYS A N 1
ATOM 1569 C CA . CYS A 1 199 ? -2.601 -11.153 14.767 1.00 73.38 199 CYS A CA 1
ATOM 1570 C C . CYS A 1 199 ? -3.938 -10.608 15.308 1.00 73.38 199 CYS A C 1
ATOM 1572 O O . CYS A 1 199 ? -3.985 -9.511 15.854 1.00 73.38 199 CYS A O 1
ATOM 1574 N N . LEU A 1 200 ? -5.022 -11.390 15.241 1.00 80.12 200 LEU A N 1
ATOM 1575 C CA . LEU A 1 200 ? -6.350 -11.017 15.753 1.00 80.12 200 LEU A CA 1
ATOM 1576 C C . LEU A 1 200 ? -6.346 -10.578 17.220 1.00 80.12 200 LEU A C 1
ATOM 1578 O O . LEU A 1 200 ? -7.114 -9.701 17.591 1.00 80.12 200 LEU A O 1
ATOM 1582 N N . ARG A 1 201 ? -5.492 -11.176 18.059 1.00 79.31 201 ARG A N 1
ATOM 1583 C CA . ARG A 1 201 ? -5.466 -10.886 19.502 1.00 79.31 201 ARG A CA 1
ATOM 1584 C C . ARG A 1 201 ? -4.983 -9.477 19.849 1.00 79.31 201 ARG A C 1
ATOM 1586 O O . ARG A 1 201 ? -5.277 -9.026 20.949 1.00 79.31 201 ARG A O 1
ATOM 1593 N N . GLY A 1 202 ? -4.235 -8.818 18.964 1.00 76.12 202 GLY A N 1
ATOM 1594 C CA . GLY A 1 202 ? -3.716 -7.464 19.193 1.00 76.12 202 GLY A CA 1
ATOM 1595 C C . GLY A 1 202 ? -4.263 -6.417 18.227 1.00 76.12 202 GLY A C 1
ATOM 1596 O O . GLY A 1 202 ? -3.788 -5.289 18.252 1.00 76.12 202 GLY A O 1
ATOM 1597 N N . ALA A 1 203 ? -5.218 -6.774 17.364 1.00 82.44 203 ALA A N 1
ATOM 1598 C CA . ALA A 1 203 ? -5.805 -5.845 16.408 1.00 82.44 203 ALA A CA 1
ATOM 1599 C C . ALA A 1 203 ? -7.082 -5.209 16.951 1.00 82.44 203 ALA A C 1
ATOM 1601 O O . ALA A 1 203 ? -7.980 -5.907 17.421 1.00 82.44 203 ALA A O 1
ATOM 1602 N N . ALA A 1 204 ? -7.179 -3.888 16.822 1.00 84.88 204 ALA A N 1
ATOM 1603 C CA . ALA A 1 204 ? -8.379 -3.133 17.160 1.00 84.88 204 ALA A CA 1
ATOM 1604 C C . ALA A 1 204 ? -9.429 -3.193 16.042 1.00 84.88 204 ALA A C 1
ATOM 1606 O O . ALA A 1 204 ? -10.625 -3.093 16.305 1.00 84.88 204 ALA A O 1
ATOM 1607 N N . ASN A 1 205 ? -8.990 -3.362 14.789 1.00 87.06 205 ASN A N 1
ATOM 1608 C CA . ASN A 1 205 ? -9.872 -3.421 13.629 1.00 87.06 205 ASN A CA 1
ATOM 1609 C C . ASN A 1 205 ? -9.420 -4.483 12.616 1.00 87.06 205 ASN A C 1
ATOM 1611 O O . ASN A 1 205 ? -8.224 -4.719 12.429 1.00 87.06 205 ASN A O 1
ATOM 1615 N N . VAL A 1 206 ? -10.381 -5.108 11.932 1.00 88.12 206 VAL A N 1
ATOM 1616 C CA . VAL A 1 206 ? -10.134 -6.105 10.884 1.00 88.12 206 VAL A CA 1
ATOM 1617 C C . VAL A 1 206 ? -10.960 -5.764 9.649 1.00 88.12 206 VAL A C 1
ATOM 1619 O O . VAL A 1 206 ? -12.187 -5.772 9.675 1.00 88.12 206 VAL A O 1
ATOM 1622 N N . VAL A 1 207 ? -10.267 -5.513 8.545 1.00 86.94 207 VAL A N 1
ATOM 1623 C CA . VAL A 1 207 ? -10.830 -5.234 7.228 1.00 86.94 207 VAL A CA 1
ATOM 1624 C C . VAL A 1 207 ? -10.773 -6.511 6.401 1.00 86.94 207 VAL A C 1
ATOM 1626 O O . VAL A 1 207 ? -9.696 -7.039 6.121 1.00 86.94 207 VAL A O 1
ATOM 1629 N N . VAL A 1 208 ? -11.938 -7.006 5.986 1.00 87.56 208 VAL A N 1
ATOM 1630 C CA . VAL A 1 208 ? -12.038 -8.181 5.116 1.00 87.56 208 VAL A CA 1
ATOM 1631 C C . VAL A 1 208 ? -12.298 -7.725 3.685 1.00 87.56 208 VAL A C 1
ATOM 1633 O O . VAL A 1 208 ? -13.387 -7.250 3.378 1.00 87.56 208 VAL A O 1
ATOM 1636 N N . MET A 1 209 ? -11.323 -7.905 2.798 1.00 84.44 209 MET A N 1
ATOM 1637 C CA . MET A 1 209 ? -11.488 -7.647 1.366 1.00 84.44 209 MET A CA 1
ATOM 1638 C C . MET A 1 209 ? -11.972 -8.902 0.644 1.00 84.44 209 MET A C 1
ATOM 1640 O O . MET A 1 209 ? -11.309 -9.943 0.691 1.00 84.44 209 MET A O 1
ATOM 1644 N N . LYS A 1 210 ? -13.099 -8.788 -0.058 1.00 77.88 210 LYS A N 1
ATOM 1645 C CA . LYS A 1 210 ? -13.652 -9.809 -0.955 1.00 77.88 210 LYS A CA 1
ATOM 1646 C C . LYS A 1 210 ? -13.927 -9.138 -2.292 1.00 77.88 210 LYS A C 1
ATOM 1648 O O . LYS A 1 210 ? -14.636 -8.144 -2.279 1.00 77.88 210 LYS A O 1
ATOM 1653 N N . ASP A 1 211 ? -13.349 -9.684 -3.360 1.00 68.38 211 ASP A N 1
ATOM 1654 C CA . ASP A 1 211 ? -13.543 -9.251 -4.750 1.00 68.38 211 ASP A CA 1
ATOM 1655 C C . ASP A 1 211 ? -13.392 -7.731 -4.938 1.00 68.38 211 ASP A C 1
ATOM 1657 O O . ASP A 1 211 ? -14.370 -6.990 -4.878 1.00 68.38 211 ASP A O 1
ATOM 1661 N N . GLY A 1 212 ? -12.133 -7.293 -5.079 1.00 59.09 212 GLY A N 1
ATOM 1662 C CA . GLY A 1 212 ? -11.738 -5.880 -5.153 1.00 59.09 212 GLY A CA 1
ATOM 1663 C C . GLY A 1 212 ? -12.410 -5.057 -6.246 1.00 59.09 212 GLY A C 1
ATOM 1664 O O . GLY A 1 212 ? -12.870 -5.634 -7.255 1.00 59.09 212 GLY A O 1
#

Secondary structure (DSSP, 8-state):
--SS-HHHHHHHHHHHHHHHHHHHHHHHHHHHHHHHHHHHHHHSPP----S----TT-SEEEEEEEEEEPPPP-----S-----------S----EEEEEEEEEETTSEEEEE-STTSSHHHHHHHHHT-SEEEEEEEE------------S---S---EEEE----SS-HHHHIIIIIISTTSTTS-EEEE-S-HHHHGGG-SEEEE----

Mean predicted aligned error: 15.35 Å